Protein AF-A0AAD1NGS5-F1 (afdb_monomer)

Solvent-accessible surface area (backbone atoms only — not comparable to full-atom values): 9771 Å² total; per-residue (Å²): 116,72,72,60,65,59,61,63,24,28,59,16,57,66,46,45,77,76,40,72,65,63,35,62,56,43,4,52,76,31,64,57,78,92,42,62,61,44,70,55,51,51,50,46,38,63,63,44,33,51,50,32,24,64,30,62,33,64,73,52,44,51,52,20,16,50,47,3,26,55,55,10,52,52,52,39,52,54,52,52,52,49,34,36,76,69,70,76,41,63,75,71,56,43,68,46,76,40,57,32,38,60,18,29,50,42,3,29,47,34,39,29,40,77,73,44,57,72,69,58,25,55,50,48,52,50,52,52,46,47,68,51,44,47,49,42,73,74,66,66,37,81,77,48,51,32,52,49,40,1,28,53,42,2,39,52,43,36,53,52,50,52,71,76,40,80,71,50,85,72,80,50,75,64,56,52,50,50,53,52,51,54,55,64,74,74,109

Sequence (187 aa):
MINILTNHASTSIARVSDRPISVFFDSAFWVADNGAGLIIYVAIFWTIIAWAERKYGSPRIIV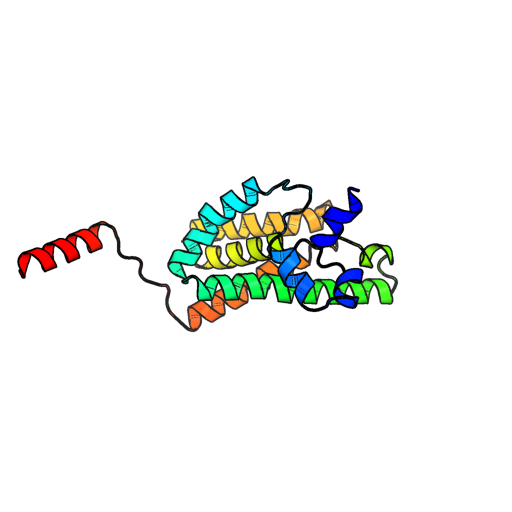ITLSGHILASIATIFIELWAINSGHAPSSLAKATDVGVSYIMVAGCAAAILLMKKWFFTISIIALGLFILLPVLFEHSIWDMGHLFATLIGFISASLLLKLSSIRRVSSPHELLENCRSELANL

Structure (mmCIF, N/CA/C/O backbone):
data_AF-A0AAD1NGS5-F1
#
_entry.id   AF-A0AAD1NGS5-F1
#
loop_
_atom_site.group_PDB
_atom_site.id
_atom_site.type_symbol
_atom_site.label_atom_id
_atom_site.label_alt_id
_atom_site.label_comp_id
_atom_site.label_asym_id
_atom_site.label_entity_id
_atom_site.label_seq_id
_atom_site.pdbx_PDB_ins_code
_atom_site.Cartn_x
_atom_site.Cartn_y
_atom_site.Cartn_z
_atom_site.occupancy
_atom_site.B_iso_or_equiv
_atom_site.auth_seq_id
_atom_site.auth_comp_id
_atom_site.auth_asym_id
_atom_site.auth_atom_id
_atom_site.pdbx_PDB_model_num
ATOM 1 N N . MET A 1 1 ? 19.639 -20.793 -15.332 1.00 35.94 1 MET A N 1
ATOM 2 C CA . MET A 1 1 ? 18.668 -21.242 -14.306 1.00 35.94 1 MET A CA 1
ATOM 3 C C . MET A 1 1 ? 18.129 -20.083 -13.462 1.00 35.94 1 MET A C 1
ATOM 5 O O . MET A 1 1 ? 16.929 -20.047 -13.248 1.00 35.94 1 MET A O 1
ATOM 9 N N . ILE A 1 2 ? 18.963 -19.096 -13.094 1.00 37.75 2 ILE A N 1
ATOM 10 C CA . ILE A 1 2 ? 18.565 -17.842 -12.408 1.00 37.75 2 ILE A CA 1
ATOM 11 C C . ILE A 1 2 ? 17.445 -17.083 -13.146 1.00 37.75 2 ILE A C 1
ATOM 13 O O . ILE A 1 2 ? 16.436 -16.756 -12.541 1.00 37.75 2 ILE A O 1
ATOM 17 N N . ASN A 1 3 ? 17.540 -16.933 -14.471 1.00 42.62 3 ASN A N 1
ATOM 18 C CA . ASN A 1 3 ? 16.505 -16.251 -15.260 1.00 42.62 3 ASN A CA 1
ATOM 19 C C . ASN A 1 3 ? 15.130 -16.937 -15.262 1.00 42.62 3 ASN A C 1
ATOM 21 O O . ASN A 1 3 ? 14.160 -16.296 -15.631 1.00 42.62 3 ASN A O 1
ATOM 25 N N . ILE A 1 4 ? 15.006 -18.219 -14.909 1.00 45.81 4 ILE A N 1
ATOM 26 C CA . ILE A 1 4 ? 13.717 -18.925 -15.028 1.00 45.81 4 ILE A CA 1
ATOM 27 C C . ILE A 1 4 ? 12.841 -18.647 -13.801 1.00 45.81 4 ILE A C 1
ATOM 29 O O . ILE A 1 4 ? 11.653 -18.394 -13.953 1.00 45.81 4 ILE A O 1
ATOM 33 N N . LEU A 1 5 ? 13.429 -18.595 -12.601 1.00 42.06 5 LEU A N 1
ATOM 34 C CA . LEU A 1 5 ? 12.686 -18.344 -11.361 1.00 42.06 5 LEU A CA 1
ATOM 35 C C . LEU A 1 5 ? 12.306 -16.865 -11.198 1.00 42.06 5 LEU A C 1
ATOM 37 O O . LEU A 1 5 ? 11.177 -16.571 -10.817 1.00 42.06 5 LEU A O 1
ATOM 41 N N . THR A 1 6 ? 13.181 -15.932 -11.587 1.00 45.41 6 THR A N 1
ATOM 42 C CA . THR A 1 6 ? 12.863 -14.491 -11.580 1.00 45.41 6 THR A CA 1
ATOM 43 C C . THR A 1 6 ? 11.776 -14.135 -12.602 1.00 45.41 6 THR A C 1
ATOM 45 O O . THR A 1 6 ? 10.979 -13.229 -12.372 1.00 45.41 6 THR A O 1
ATOM 48 N N . ASN A 1 7 ? 11.679 -14.890 -13.703 1.00 45.97 7 ASN A N 1
ATOM 49 C CA . ASN A 1 7 ? 10.649 -14.696 -14.728 1.00 45.97 7 ASN A CA 1
ATOM 50 C C . ASN A 1 7 ? 9.236 -15.096 -14.280 1.00 45.97 7 ASN A C 1
ATOM 52 O O . ASN A 1 7 ? 8.280 -14.653 -14.905 1.00 45.97 7 ASN A O 1
ATOM 56 N N . HIS A 1 8 ? 9.066 -15.901 -13.227 1.00 44.72 8 HIS A N 1
ATOM 57 C CA . HIS A 1 8 ? 7.732 -16.257 -12.722 1.00 44.72 8 HIS A CA 1
ATOM 58 C C . HIS A 1 8 ? 7.123 -15.175 -11.811 1.00 44.72 8 HIS A C 1
ATOM 60 O O . HIS A 1 8 ? 5.902 -15.105 -11.671 1.00 44.72 8 HIS A O 1
ATOM 66 N N . ALA A 1 9 ? 7.947 -14.267 -11.286 1.00 46.47 9 ALA A N 1
ATOM 67 C CA . ALA A 1 9 ? 7.587 -13.291 -10.256 1.00 46.47 9 ALA A CA 1
ATOM 68 C C . ALA A 1 9 ? 7.245 -11.882 -10.769 1.00 46.47 9 ALA A C 1
ATOM 70 O O . ALA A 1 9 ? 6.748 -11.058 -10.010 1.00 46.47 9 ALA A O 1
ATOM 71 N N . SER A 1 10 ? 7.548 -11.585 -12.034 1.00 46.53 10 SER A N 1
ATOM 72 C CA . SER A 1 10 ? 7.554 -10.219 -12.566 1.00 46.53 10 SER A CA 1
ATOM 73 C C . SER A 1 10 ? 6.290 -9.829 -13.337 1.00 46.53 10 SER A C 1
ATOM 75 O O . SER A 1 10 ? 5.819 -10.582 -14.193 1.00 46.53 10 SER A O 1
ATOM 77 N N . THR A 1 11 ? 5.790 -8.611 -13.120 1.00 45.44 11 THR A N 1
ATOM 78 C CA . THR A 1 11 ? 4.738 -7.966 -13.936 1.00 45.44 11 THR A CA 1
ATOM 79 C C . THR A 1 11 ? 5.312 -7.325 -15.213 1.00 45.44 11 THR A C 1
ATOM 81 O O . THR A 1 11 ? 4.943 -6.219 -15.586 1.00 45.44 11 THR A O 1
ATOM 84 N N . SER A 1 12 ? 6.252 -7.988 -15.898 1.00 55.72 12 SER A N 1
ATOM 85 C CA . SER A 1 12 ? 6.904 -7.406 -17.082 1.00 55.72 12 SER A CA 1
ATOM 86 C C . SER A 1 12 ? 5.963 -7.330 -18.292 1.00 55.72 12 SER A C 1
ATOM 88 O O . SER A 1 12 ? 5.110 -8.202 -18.498 1.00 55.72 12 SER A O 1
ATOM 90 N N . ILE A 1 13 ? 6.156 -6.314 -19.142 1.00 52.28 13 ILE A N 1
ATOM 91 C CA . ILE A 1 13 ? 5.384 -6.089 -20.380 1.00 52.28 13 ILE A CA 1
ATOM 92 C C . ILE A 1 13 ? 5.362 -7.348 -21.262 1.00 52.28 13 ILE A C 1
ATOM 94 O O . ILE A 1 13 ? 4.311 -7.731 -21.780 1.00 52.28 13 ILE A O 1
ATOM 98 N N . ALA A 1 14 ? 6.502 -8.037 -21.377 1.00 53.94 14 ALA A N 1
ATOM 99 C CA . ALA A 1 14 ? 6.613 -9.282 -22.135 1.00 53.94 14 ALA A CA 1
ATOM 100 C C . ALA A 1 14 ? 5.679 -10.400 -21.623 1.00 53.94 14 ALA A C 1
ATOM 102 O O . ALA A 1 14 ? 5.194 -11.196 -22.420 1.00 53.94 14 ALA A O 1
ATOM 103 N N . ARG A 1 15 ? 5.384 -10.455 -20.315 1.00 52.62 15 ARG A N 1
ATOM 104 C CA . ARG A 1 15 ? 4.469 -11.447 -19.721 1.00 52.62 15 ARG A CA 1
ATOM 105 C C . ARG A 1 15 ? 3.012 -11.015 -19.736 1.00 52.62 15 ARG A C 1
ATOM 107 O O . ARG A 1 15 ? 2.152 -11.864 -19.953 1.00 52.62 15 ARG A O 1
ATOM 114 N N . VAL A 1 16 ? 2.719 -9.734 -19.517 1.00 53.34 16 VAL A N 1
ATOM 115 C CA . VAL A 1 16 ? 1.340 -9.213 -19.591 1.00 53.34 16 VAL A CA 1
ATOM 116 C C . VAL A 1 16 ? 0.759 -9.419 -20.992 1.00 53.34 16 VAL A C 1
ATOM 118 O O . VAL A 1 16 ? -0.420 -9.742 -21.118 1.00 53.34 16 VAL A O 1
ATOM 121 N N . SER A 1 17 ? 1.600 -9.338 -22.028 1.00 57.69 17 SER A N 1
ATOM 122 C CA . SER A 1 17 ? 1.214 -9.652 -23.408 1.00 57.69 17 SER A CA 1
ATOM 123 C C . SER A 1 17 ? 0.830 -11.124 -23.631 1.00 57.69 17 SER A C 1
ATOM 125 O O . SER A 1 17 ? 0.019 -11.396 -24.511 1.00 57.69 17 SER A O 1
ATOM 127 N N . ASP A 1 18 ? 1.383 -12.061 -22.853 1.00 53.81 18 ASP A N 1
ATOM 128 C CA . ASP A 1 18 ? 1.129 -13.506 -22.984 1.00 53.81 18 ASP A CA 1
ATOM 129 C C . ASP A 1 18 ? 0.036 -14.012 -22.023 1.00 53.81 18 ASP A C 1
ATOM 131 O O . ASP A 1 18 ? -0.728 -14.920 -22.354 1.00 53.81 18 ASP A O 1
ATOM 135 N N . ARG A 1 19 ? -0.040 -13.462 -20.801 1.00 51.75 19 ARG A N 1
ATOM 136 C CA . ARG A 1 19 ? -0.966 -13.889 -19.734 1.00 51.75 19 ARG A CA 1
ATOM 137 C C . ARG A 1 19 ? -1.486 -12.688 -18.930 1.00 51.75 19 ARG A C 1
ATOM 139 O O . ARG A 1 19 ? -1.030 -12.442 -17.814 1.00 51.75 19 ARG A O 1
ATOM 146 N N . PRO A 1 20 ? -2.485 -11.955 -19.440 1.00 55.78 20 PRO A N 1
ATOM 147 C CA . PRO A 1 20 ? -2.812 -10.616 -18.950 1.00 55.78 20 PRO A CA 1
ATOM 148 C C . PRO A 1 20 ? -3.376 -10.564 -17.526 1.00 55.78 20 PRO A C 1
ATOM 150 O O . PRO A 1 20 ? -3.269 -9.529 -16.887 1.00 55.78 20 PRO A O 1
ATOM 153 N N . ILE A 1 21 ? -3.972 -11.643 -17.003 1.00 56.78 21 ILE A N 1
ATOM 154 C CA . ILE A 1 21 ? -4.632 -11.620 -15.682 1.00 56.78 21 ILE A CA 1
ATOM 155 C C . ILE A 1 21 ? -3.821 -12.369 -14.617 1.00 56.78 21 ILE A C 1
ATOM 157 O O . ILE A 1 21 ? -3.659 -11.869 -13.508 1.00 56.78 21 ILE A O 1
ATOM 161 N N . SER A 1 22 ? -3.280 -13.552 -14.930 1.00 56.28 22 SER A N 1
ATOM 162 C CA . SER A 1 22 ? -2.605 -14.395 -13.928 1.00 56.28 22 SER A CA 1
ATOM 163 C C . SER A 1 22 ? -1.295 -13.790 -13.418 1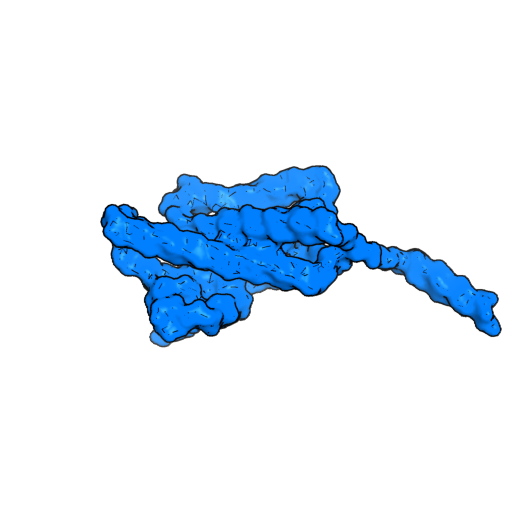.00 56.28 22 SER A C 1
ATOM 165 O O . SER A 1 22 ? -0.914 -14.026 -12.279 1.00 56.28 22 SER A O 1
ATOM 167 N N . VAL A 1 23 ? -0.631 -12.963 -14.229 1.00 56.06 23 VAL A N 1
ATOM 168 C CA . VAL A 1 23 ? 0.662 -12.346 -13.898 1.00 56.06 23 VAL A CA 1
ATOM 169 C C . VAL A 1 23 ? 0.557 -11.384 -12.713 1.00 56.06 23 VAL A C 1
ATOM 171 O O . VAL A 1 23 ? 1.477 -11.332 -11.903 1.00 56.06 23 VAL A O 1
ATOM 174 N N . PHE A 1 24 ? -0.574 -10.688 -12.560 1.00 56.22 24 PHE A N 1
ATOM 175 C CA . PHE A 1 24 ? -0.811 -9.811 -11.410 1.00 56.22 24 PHE A CA 1
ATOM 176 C C . PHE A 1 24 ? -0.993 -10.590 -10.105 1.00 56.22 24 PHE A C 1
ATOM 178 O O . PHE A 1 24 ? -0.588 -10.110 -9.049 1.00 56.22 24 PHE A O 1
ATOM 185 N N . PHE A 1 25 ? -1.586 -11.786 -10.171 1.00 58.41 25 PHE A N 1
ATOM 186 C CA . PHE A 1 25 ? -1.718 -12.662 -9.009 1.00 58.41 25 PHE A CA 1
ATOM 187 C C . PHE A 1 25 ? -0.380 -13.313 -8.669 1.00 58.41 25 PHE A C 1
ATOM 189 O O . PHE A 1 25 ? 0.029 -13.276 -7.516 1.00 58.41 25 PHE A O 1
ATOM 196 N N . ASP A 1 26 ? 0.343 -13.831 -9.663 1.00 56.66 26 ASP A N 1
ATOM 197 C CA . ASP A 1 26 ? 1.653 -14.452 -9.449 1.00 56.66 26 ASP A CA 1
ATOM 198 C C . ASP A 1 26 ? 2.663 -13.456 -8.841 1.00 56.66 26 ASP A C 1
ATOM 200 O O . ASP A 1 26 ? 3.401 -13.809 -7.921 1.00 56.66 26 ASP A O 1
ATOM 204 N N . SER A 1 27 ? 2.665 -12.193 -9.291 1.00 57.84 27 SER A N 1
ATOM 205 C CA . SER A 1 27 ? 3.574 -11.161 -8.766 1.00 57.84 27 SER A CA 1
ATOM 206 C C . SER A 1 27 ? 3.185 -10.643 -7.375 1.00 57.84 27 SER A C 1
ATOM 208 O O . SER A 1 27 ? 4.044 -10.157 -6.641 1.00 57.84 27 SER A O 1
ATOM 210 N N . ALA A 1 28 ? 1.919 -10.799 -6.970 1.00 56.66 28 ALA A N 1
ATOM 211 C CA . ALA A 1 28 ? 1.434 -10.433 -5.638 1.00 56.66 28 ALA A CA 1
ATOM 212 C C . ALA A 1 28 ? 1.924 -11.377 -4.526 1.00 56.66 28 ALA A C 1
ATOM 214 O O . ALA A 1 28 ? 1.924 -10.991 -3.357 1.00 56.66 28 ALA A O 1
ATOM 215 N N . PHE A 1 29 ? 2.331 -12.604 -4.868 1.00 56.12 29 PHE A N 1
ATOM 216 C CA . PHE A 1 29 ? 2.776 -13.613 -3.899 1.00 56.12 29 PHE A CA 1
ATOM 217 C C . PHE A 1 29 ? 4.290 -13.849 -3.897 1.00 56.12 29 PHE A C 1
ATOM 219 O O . PHE A 1 29 ? 4.786 -14.538 -3.004 1.00 56.12 29 PHE A O 1
ATOM 226 N N . TRP A 1 30 ? 5.037 -13.298 -4.858 1.00 55.78 30 TRP A N 1
ATOM 227 C CA . TRP A 1 30 ? 6.458 -13.603 -5.012 1.00 55.78 30 TRP A CA 1
ATOM 228 C C . TRP A 1 30 ? 7.367 -12.448 -4.586 1.00 55.78 30 TRP A C 1
ATOM 230 O O . TRP A 1 30 ? 7.300 -11.345 -5.122 1.00 55.78 30 TRP A O 1
ATOM 240 N N . VAL A 1 31 ? 8.267 -12.719 -3.637 1.00 56.53 31 VAL A N 1
ATOM 241 C CA . VAL A 1 31 ? 9.341 -11.791 -3.260 1.00 56.53 31 VAL A CA 1
ATOM 242 C C . VAL A 1 31 ? 10.496 -11.948 -4.246 1.00 56.53 31 VAL A C 1
ATOM 244 O O . VAL A 1 31 ? 10.979 -13.061 -4.465 1.00 56.53 31 VAL A O 1
ATOM 247 N N . ALA A 1 32 ? 10.923 -10.844 -4.858 1.00 56.47 32 ALA A N 1
ATOM 248 C CA . ALA A 1 32 ? 12.056 -10.830 -5.779 1.00 56.47 32 ALA A CA 1
ATOM 249 C C . ALA A 1 32 ? 13.377 -11.247 -5.096 1.00 56.47 32 ALA A C 1
ATOM 251 O O . ALA A 1 32 ? 13.452 -11.421 -3.879 1.00 56.47 32 ALA A O 1
ATOM 252 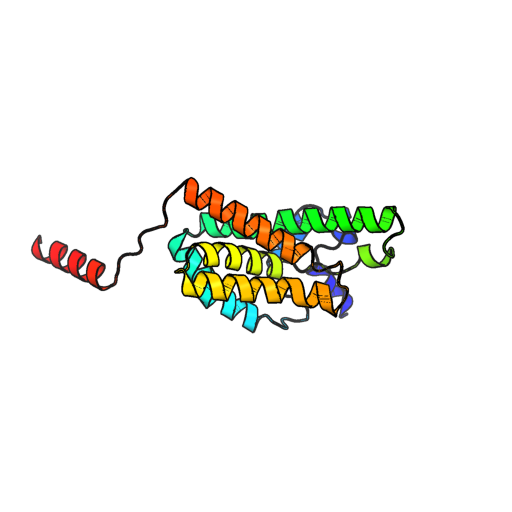N N . ASP A 1 33 ? 14.422 -11.460 -5.898 1.00 55.66 33 ASP A N 1
ATOM 253 C CA . ASP A 1 33 ? 15.802 -11.645 -5.425 1.00 55.66 33 ASP A CA 1
ATOM 254 C C . ASP A 1 33 ? 16.001 -12.763 -4.379 1.00 55.66 33 ASP A C 1
ATOM 256 O O . ASP A 1 33 ? 16.676 -12.588 -3.366 1.00 55.66 33 ASP A O 1
ATOM 260 N N . ASN A 1 34 ? 15.420 -13.948 -4.617 1.00 55.81 34 ASN A N 1
ATOM 261 C CA . ASN A 1 34 ? 15.524 -15.127 -3.736 1.00 55.81 34 ASN A CA 1
ATOM 262 C C . ASN A 1 34 ? 15.056 -14.883 -2.285 1.00 55.81 34 ASN A C 1
ATOM 264 O O . ASN A 1 34 ? 15.548 -15.525 -1.356 1.00 55.81 34 ASN A O 1
ATOM 268 N N . GLY A 1 35 ? 14.109 -13.965 -2.069 1.00 57.25 35 GLY A N 1
ATOM 269 C CA . GLY A 1 35 ? 13.626 -13.633 -0.728 1.00 57.25 35 GLY A CA 1
ATOM 270 C C . GLY A 1 35 ? 14.478 -12.588 -0.005 1.00 57.25 35 GLY A C 1
ATOM 271 O O . GLY A 1 35 ? 14.260 -12.354 1.188 1.00 57.25 35 GLY A O 1
ATOM 272 N N . ALA A 1 36 ? 15.423 -11.934 -0.691 1.00 57.44 36 ALA A N 1
ATOM 273 C CA . ALA A 1 36 ? 16.056 -10.733 -0.163 1.00 57.44 36 ALA A CA 1
ATOM 274 C C . ALA A 1 36 ? 14.964 -9.701 0.173 1.00 57.44 36 ALA A C 1
ATOM 276 O O . ALA A 1 36 ? 14.077 -9.418 -0.625 1.00 57.44 36 ALA A O 1
ATOM 277 N N . GLY A 1 37 ? 14.964 -9.205 1.411 1.00 67.50 37 GLY A N 1
ATOM 278 C CA . GLY A 1 37 ? 13.919 -8.301 1.898 1.00 67.50 37 GLY A CA 1
ATOM 279 C C . GLY A 1 37 ? 12.636 -8.975 2.406 1.00 67.50 37 GLY A C 1
ATOM 280 O O . GLY A 1 37 ? 11.812 -8.285 3.002 1.00 67.50 37 GLY A O 1
ATOM 281 N N . LEU A 1 38 ? 12.479 -10.304 2.310 1.00 75.81 38 LEU A N 1
ATOM 282 C CA . LEU A 1 38 ? 11.309 -11.016 2.855 1.00 75.81 38 LEU A CA 1
ATOM 283 C C . LEU A 1 38 ? 11.118 -10.741 4.352 1.00 75.81 38 LEU A C 1
ATOM 285 O O . LEU A 1 38 ? 10.004 -10.473 4.788 1.00 75.81 38 LEU A O 1
ATOM 289 N N . ILE A 1 39 ? 12.202 -10.754 5.135 1.00 81.38 39 ILE A N 1
ATOM 290 C CA . ILE A 1 39 ? 12.155 -10.439 6.573 1.00 81.38 39 ILE A CA 1
ATOM 291 C C . ILE A 1 39 ? 11.614 -9.023 6.804 1.00 81.38 39 ILE A C 1
ATOM 293 O O . ILE A 1 39 ? 10.815 -8.812 7.714 1.00 81.38 39 ILE A O 1
ATOM 297 N N . ILE A 1 40 ? 12.007 -8.062 5.963 1.00 83.06 40 ILE A N 1
ATOM 298 C CA . ILE A 1 40 ? 11.536 -6.676 6.046 1.00 83.06 40 ILE A CA 1
ATOM 299 C C . ILE A 1 40 ? 10.047 -6.614 5.701 1.00 83.06 40 ILE A C 1
ATOM 301 O O . ILE A 1 40 ? 9.278 -6.008 6.444 1.00 83.06 40 ILE A O 1
ATOM 305 N N . TYR A 1 41 ? 9.613 -7.286 4.632 1.00 83.94 41 TYR A N 1
ATOM 306 C CA . TYR A 1 41 ? 8.199 -7.340 4.268 1.00 83.94 41 TYR A CA 1
ATOM 307 C C . TYR A 1 41 ? 7.347 -7.994 5.350 1.00 83.94 41 TYR A C 1
ATOM 309 O O . TYR A 1 41 ? 6.323 -7.433 5.731 1.00 83.94 41 TYR A O 1
ATOM 317 N N . VAL A 1 42 ? 7.789 -9.117 5.916 1.00 87.69 42 VAL A N 1
ATOM 318 C CA . VAL A 1 42 ? 7.103 -9.779 7.032 1.00 87.69 42 VAL A CA 1
ATOM 319 C C . VAL A 1 42 ? 7.035 -8.855 8.246 1.00 87.69 42 VAL A C 1
ATOM 321 O O . VAL A 1 42 ? 5.970 -8.725 8.847 1.00 87.69 42 VAL A O 1
ATOM 324 N N . ALA A 1 43 ? 8.126 -8.164 8.585 1.00 90.81 43 ALA A N 1
ATOM 325 C CA . ALA A 1 43 ? 8.151 -7.231 9.706 1.00 90.81 43 ALA A CA 1
ATOM 326 C C . ALA A 1 43 ? 7.174 -6.064 9.501 1.00 90.81 43 ALA A C 1
ATOM 328 O O . ALA A 1 43 ? 6.366 -5.783 10.388 1.00 90.81 43 ALA A O 1
ATOM 329 N N . ILE A 1 44 ? 7.189 -5.415 8.333 1.00 92.00 44 ILE A N 1
ATOM 330 C CA . ILE A 1 44 ? 6.262 -4.321 8.000 1.00 92.00 44 ILE A CA 1
ATOM 331 C C . ILE A 1 44 ? 4.820 -4.832 7.997 1.00 92.00 44 ILE A C 1
ATOM 333 O O . ILE A 1 44 ? 3.937 -4.194 8.572 1.00 92.00 44 ILE A O 1
ATOM 337 N N . PHE A 1 45 ? 4.572 -5.995 7.393 1.00 91.31 45 PHE A N 1
ATOM 338 C CA . PHE A 1 45 ? 3.235 -6.565 7.316 1.00 91.31 45 PHE A CA 1
ATOM 339 C C . PHE A 1 45 ? 2.697 -6.830 8.720 1.00 91.31 45 PHE A C 1
ATOM 341 O O . PHE A 1 45 ? 1.625 -6.351 9.077 1.00 91.31 45 PHE A O 1
ATOM 348 N N . TRP A 1 46 ? 3.475 -7.519 9.552 1.00 93.12 46 TRP A N 1
ATOM 349 C CA . TRP A 1 46 ? 3.078 -7.894 10.904 1.00 93.12 46 TRP A CA 1
ATOM 350 C C . TRP A 1 46 ? 2.864 -6.689 11.827 1.00 93.12 46 TRP A C 1
ATOM 352 O O . TRP A 1 46 ? 1.949 -6.681 12.654 1.00 93.12 46 TRP A O 1
ATOM 362 N N . THR A 1 47 ? 3.707 -5.663 11.711 1.00 93.75 47 THR A N 1
ATOM 363 C CA . THR A 1 47 ? 3.696 -4.523 12.641 1.00 93.75 47 THR A CA 1
ATOM 364 C C . THR A 1 47 ? 2.751 -3.406 12.212 1.00 93.75 47 THR A C 1
ATOM 366 O O . THR A 1 47 ? 2.034 -2.861 13.051 1.00 93.75 47 THR A O 1
ATOM 369 N N . ILE A 1 48 ? 2.714 -3.077 10.921 1.00 95.62 48 ILE A N 1
ATOM 370 C CA . ILE A 1 48 ? 2.001 -1.910 10.391 1.00 95.62 48 ILE A CA 1
ATOM 371 C C . ILE A 1 48 ? 0.703 -2.346 9.712 1.00 95.62 48 ILE A C 1
ATOM 373 O O . ILE A 1 48 ? -0.379 -1.890 10.092 1.00 95.62 48 ILE A O 1
ATOM 377 N N . ILE A 1 49 ? 0.786 -3.255 8.738 1.00 95.75 49 ILE A N 1
ATOM 378 C CA . ILE A 1 49 ? -0.370 -3.616 7.904 1.00 95.75 49 ILE A CA 1
ATOM 379 C C . ILE A 1 49 ? -1.384 -4.429 8.708 1.00 95.75 49 ILE A C 1
ATOM 381 O O . ILE A 1 49 ? -2.561 -4.091 8.698 1.00 95.75 49 ILE A O 1
ATOM 385 N N . ALA A 1 50 ? -0.956 -5.416 9.494 1.00 94.19 50 ALA A N 1
ATOM 386 C CA . ALA A 1 50 ? -1.841 -6.217 10.340 1.00 94.19 50 ALA A CA 1
ATOM 387 C C . ALA A 1 50 ? -2.460 -5.398 11.489 1.00 94.19 50 ALA A C 1
ATOM 389 O O . ALA A 1 50 ? -3.537 -5.714 12.003 1.00 94.19 50 ALA A O 1
ATOM 390 N N . TRP A 1 51 ? -1.802 -4.321 11.931 1.00 95.38 51 TRP A N 1
ATOM 391 C CA . TRP A 1 51 ? -2.426 -3.355 12.837 1.00 95.38 51 TRP A CA 1
ATOM 392 C C . TRP A 1 51 ? -3.534 -2.567 12.127 1.00 95.38 51 TRP A C 1
ATOM 394 O O . TRP A 1 51 ? -4.644 -2.467 12.656 1.00 95.38 51 TRP A O 1
ATOM 404 N N . ALA A 1 52 ? -3.266 -2.065 10.919 1.00 95.62 52 ALA A N 1
ATOM 405 C CA . ALA A 1 52 ? -4.263 -1.373 10.111 1.00 95.62 52 ALA A CA 1
ATOM 406 C C . ALA A 1 52 ? -5.433 -2.299 9.741 1.00 95.62 52 ALA A C 1
ATOM 408 O O . ALA A 1 52 ? -6.590 -1.906 9.857 1.00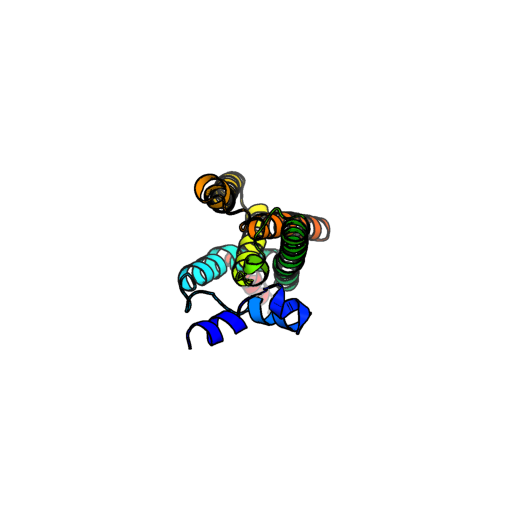 95.62 52 ALA A O 1
ATOM 409 N N . GLU A 1 53 ? -5.165 -3.557 9.399 1.00 95.62 53 GLU A N 1
ATOM 410 C CA . GLU A 1 53 ? -6.166 -4.577 9.087 1.00 95.62 53 GLU A CA 1
ATOM 411 C C . GLU A 1 53 ? -7.149 -4.786 10.235 1.00 95.62 53 GLU A C 1
ATOM 413 O O . GLU A 1 53 ? -8.357 -4.824 10.016 1.00 95.62 53 GLU A O 1
ATOM 418 N N . ARG A 1 54 ? -6.674 -4.811 11.483 1.00 93.75 54 ARG A N 1
ATOM 419 C CA . ARG A 1 54 ? -7.555 -4.913 12.656 1.00 93.75 54 ARG A CA 1
ATOM 420 C C . ARG A 1 54 ? -8.510 -3.723 12.798 1.00 93.75 54 ARG A C 1
ATOM 422 O O . ARG A 1 54 ? -9.578 -3.868 13.390 1.00 93.75 54 ARG A O 1
ATOM 429 N N . LYS A 1 55 ? -8.143 -2.558 12.261 1.00 93.62 55 LYS A N 1
ATOM 430 C CA . LYS A 1 55 ? -8.928 -1.315 12.302 1.00 93.62 55 LYS A CA 1
ATOM 431 C C . LYS A 1 55 ? -9.862 -1.181 11.097 1.00 93.62 55 LYS A C 1
ATOM 433 O O . LYS A 1 55 ? -11.033 -0.861 11.268 1.00 93.62 55 LYS A O 1
ATOM 438 N N . TYR A 1 56 ? -9.383 -1.455 9.891 1.00 93.75 56 TYR A N 1
ATOM 439 C CA . TYR A 1 56 ? -10.188 -1.407 8.667 1.00 93.75 56 TYR A CA 1
ATOM 440 C C . TYR A 1 56 ? -11.102 -2.633 8.499 1.00 93.75 56 TYR A C 1
ATOM 442 O O . TYR A 1 56 ? -12.178 -2.526 7.917 1.00 93.75 56 TYR A O 1
ATOM 450 N N . GLY A 1 57 ? -10.686 -3.790 9.013 1.00 93.62 57 GLY A N 1
ATOM 451 C CA . GLY A 1 57 ? -11.197 -5.106 8.636 1.00 93.62 57 GLY A CA 1
ATOM 452 C C . GLY A 1 57 ? -10.488 -5.658 7.392 1.00 93.62 57 GLY A C 1
ATOM 453 O O . GLY A 1 57 ? -10.146 -4.904 6.476 1.00 93.62 57 GLY A O 1
ATOM 454 N N . SER A 1 58 ? -10.317 -6.982 7.340 1.00 93.19 58 SER A N 1
ATOM 455 C CA . SER A 1 58 ? -9.612 -7.683 6.256 1.00 93.19 58 SER A CA 1
ATOM 456 C C . SER A 1 58 ? -10.120 -7.340 4.851 1.00 93.19 58 SER A C 1
ATOM 458 O O . SER A 1 58 ? -9.287 -7.017 4.006 1.00 93.19 58 SER A O 1
ATOM 460 N N . PRO A 1 59 ? -11.443 -7.282 4.571 1.00 95.00 59 PRO A N 1
ATOM 461 C CA . PRO A 1 59 ? -11.919 -6.981 3.219 1.00 95.00 59 PRO A CA 1
ATOM 462 C C . PRO A 1 59 ? -11.452 -5.616 2.709 1.00 95.00 59 PRO A C 1
ATOM 464 O O . PRO A 1 59 ? -11.085 -5.474 1.549 1.00 95.00 59 PRO A O 1
ATOM 467 N N . ARG A 1 60 ? -11.427 -4.606 3.585 1.00 94.81 60 ARG A N 1
ATOM 468 C CA . ARG A 1 60 ? -11.030 -3.247 3.207 1.00 94.81 60 ARG A CA 1
ATOM 469 C C . ARG A 1 60 ? -9.535 -3.162 2.943 1.00 94.81 60 ARG A C 1
ATOM 471 O O . ARG A 1 60 ? -9.152 -2.567 1.945 1.00 94.81 60 ARG A O 1
ATOM 478 N N . ILE A 1 61 ? -8.703 -3.773 3.793 1.00 96.06 61 ILE A N 1
ATOM 479 C CA . ILE A 1 61 ? -7.256 -3.813 3.540 1.00 96.06 61 ILE A CA 1
ATOM 480 C C . ILE A 1 61 ? -6.944 -4.551 2.245 1.00 96.06 61 ILE A C 1
ATOM 482 O O . ILE A 1 61 ? -6.168 -4.024 1.458 1.00 96.06 61 ILE A O 1
ATOM 486 N N . ILE A 1 62 ? -7.596 -5.686 1.981 1.00 94.88 62 ILE A N 1
ATOM 487 C CA . ILE A 1 62 ? -7.432 -6.425 0.723 1.00 94.88 62 ILE A CA 1
ATOM 488 C C . ILE A 1 62 ? -7.778 -5.535 -0.474 1.00 94.88 62 ILE A C 1
ATOM 490 O O . ILE A 1 62 ? -6.999 -5.448 -1.415 1.00 94.88 62 ILE A O 1
ATOM 494 N N . VAL A 1 63 ? -8.910 -4.824 -0.435 1.00 96.06 63 VAL A N 1
ATOM 495 C CA . VAL A 1 63 ? -9.289 -3.902 -1.518 1.00 96.06 63 VAL A CA 1
ATOM 496 C C . VAL A 1 63 ? -8.246 -2.801 -1.701 1.00 96.06 63 VAL A C 1
ATOM 498 O O . VAL A 1 63 ? -7.874 -2.512 -2.835 1.00 96.06 63 VAL A O 1
ATOM 501 N N . ILE A 1 64 ? -7.748 -2.198 -0.618 1.00 97.12 64 ILE A N 1
ATOM 502 C CA . ILE A 1 64 ? -6.764 -1.110 -0.697 1.00 97.12 64 ILE A CA 1
ATOM 503 C C . ILE A 1 64 ? -5.448 -1.601 -1.301 1.00 97.12 64 ILE A C 1
ATOM 505 O O . ILE A 1 64 ? -4.931 -0.973 -2.225 1.00 97.12 64 ILE A O 1
ATOM 509 N N . THR A 1 65 ? -4.912 -2.714 -0.802 1.00 95.00 65 THR A N 1
ATOM 510 C CA . THR A 1 65 ? -3.611 -3.221 -1.243 1.00 95.00 65 THR A CA 1
ATOM 511 C C . THR A 1 65 ? -3.668 -3.796 -2.654 1.00 95.00 65 THR A C 1
ATOM 513 O O . THR A 1 65 ? -2.764 -3.528 -3.441 1.00 95.00 65 THR A O 1
ATOM 516 N N . LEU A 1 66 ? -4.747 -4.501 -3.019 1.00 92.75 66 LEU A N 1
ATOM 517 C CA . LEU A 1 66 ? -4.941 -4.990 -4.387 1.00 92.75 66 LEU A CA 1
ATOM 518 C C . LEU A 1 66 ? -5.174 -3.850 -5.377 1.00 92.75 66 LEU A C 1
ATOM 520 O O . LEU A 1 66 ? -4.639 -3.900 -6.480 1.00 92.75 66 LEU A O 1
ATOM 524 N N . SER A 1 67 ? -5.923 -2.811 -4.997 1.00 93.94 67 SER A N 1
ATOM 525 C CA . SER A 1 67 ? -6.095 -1.633 -5.859 1.00 93.94 67 SER A CA 1
ATOM 526 C C . SER A 1 67 ? -4.761 -0.929 -6.078 1.00 93.94 67 SER A C 1
ATOM 528 O O . SER A 1 67 ? -4.429 -0.605 -7.214 1.00 93.94 67 SER A O 1
ATOM 530 N N . GLY A 1 68 ? -3.982 -0.740 -5.006 1.00 93.62 68 GLY A N 1
ATOM 531 C CA . GLY A 1 68 ? -2.636 -0.174 -5.072 1.00 93.62 68 GLY A CA 1
ATOM 532 C C . GLY A 1 68 ? -1.725 -0.962 -6.004 1.00 93.62 68 GLY A C 1
ATOM 533 O O . GLY A 1 68 ? -1.117 -0.367 -6.880 1.00 93.62 68 GLY A O 1
ATOM 534 N N . HIS A 1 69 ? -1.699 -2.289 -5.873 1.00 90.19 69 HIS A N 1
ATOM 535 C CA . HIS A 1 69 ? -0.924 -3.183 -6.737 1.00 90.19 69 HIS A CA 1
ATOM 536 C C . HIS A 1 69 ? -1.351 -3.110 -8.206 1.00 90.19 69 HIS A C 1
ATOM 538 O O . HIS A 1 69 ? -0.568 -2.729 -9.071 1.00 90.19 69 HIS A O 1
ATOM 544 N N . ILE A 1 70 ? -2.618 -3.421 -8.489 1.00 88.69 70 ILE A N 1
ATOM 545 C CA . ILE A 1 70 ? -3.111 -3.583 -9.861 1.00 88.69 70 ILE A CA 1
ATOM 546 C C . ILE A 1 70 ? -3.054 -2.256 -10.618 1.00 88.69 70 ILE A C 1
ATOM 548 O O . ILE A 1 70 ? -2.547 -2.203 -11.737 1.00 88.69 70 ILE A O 1
ATOM 552 N N . LEU A 1 71 ? -3.567 -1.174 -10.025 1.00 91.12 71 LEU A N 1
ATOM 553 C CA . LEU A 1 71 ? -3.635 0.114 -10.712 1.00 91.12 71 LEU A CA 1
ATOM 554 C C . LEU A 1 71 ? -2.248 0.748 -10.868 1.00 91.12 71 LEU A C 1
ATOM 556 O O . LEU A 1 71 ? -2.009 1.392 -11.888 1.00 91.12 71 LEU A O 1
ATOM 560 N N . ALA A 1 72 ? -1.331 0.540 -9.915 1.00 89.25 72 ALA A N 1
ATOM 561 C CA . ALA A 1 72 ? 0.047 0.999 -10.064 1.00 89.25 72 ALA A CA 1
ATOM 562 C C . ALA A 1 72 ? 0.772 0.243 -11.172 1.00 89.25 72 ALA A C 1
ATOM 564 O O . ALA A 1 72 ? 1.325 0.888 -12.055 1.00 89.25 72 ALA A O 1
ATOM 565 N N . SER A 1 73 ? 0.707 -1.091 -11.191 1.00 84.81 73 SER A N 1
ATOM 566 C CA . SER A 1 73 ? 1.341 -1.871 -12.257 1.00 84.81 73 SER A CA 1
ATOM 567 C C . SER A 1 73 ? 0.771 -1.515 -13.633 1.00 84.81 73 SER A C 1
ATOM 569 O O . SER A 1 73 ? 1.538 -1.337 -14.574 1.00 84.81 73 SER A O 1
ATOM 571 N N . ILE A 1 74 ? -0.549 -1.321 -13.765 1.00 85.25 74 ILE A N 1
ATOM 572 C CA . ILE A 1 74 ? -1.152 -0.856 -15.027 1.00 85.25 74 ILE A CA 1
ATOM 573 C C . ILE A 1 74 ? -0.602 0.521 -15.426 1.00 85.25 74 ILE A C 1
ATOM 575 O O . ILE A 1 74 ? -0.191 0.703 -16.572 1.00 85.25 74 ILE A O 1
ATOM 579 N N . ALA A 1 75 ? -0.582 1.488 -14.504 1.00 86.81 75 ALA A N 1
ATOM 580 C CA . ALA A 1 75 ? -0.081 2.834 -14.779 1.00 86.81 75 ALA A CA 1
ATOM 581 C C . ALA A 1 75 ? 1.397 2.819 -15.200 1.00 86.81 75 ALA A C 1
ATOM 583 O O . ALA A 1 75 ? 1.755 3.453 -16.194 1.00 86.81 75 ALA A O 1
ATOM 584 N N . THR A 1 76 ? 2.227 2.048 -14.495 1.00 82.38 76 THR A N 1
ATOM 585 C CA . THR A 1 76 ? 3.644 1.854 -14.816 1.00 82.38 76 THR A CA 1
ATOM 586 C C . THR A 1 76 ? 3.806 1.259 -16.210 1.00 82.38 76 THR A C 1
ATOM 588 O O . THR A 1 76 ? 4.476 1.866 -17.038 1.00 82.38 76 THR A O 1
ATOM 591 N N . ILE A 1 77 ? 3.109 0.162 -16.530 1.00 81.75 77 ILE A N 1
ATOM 592 C CA . ILE A 1 77 ? 3.155 -0.476 -17.857 1.00 81.75 77 ILE A CA 1
ATOM 593 C C . ILE A 1 77 ? 2.806 0.515 -18.973 1.00 81.75 77 ILE A C 1
ATOM 595 O O . ILE A 1 77 ? 3.486 0.561 -19.998 1.00 81.75 77 ILE A O 1
ATOM 599 N N . PHE A 1 78 ? 1.758 1.326 -18.800 1.00 83.44 78 PHE A N 1
ATOM 600 C CA . PHE A 1 78 ? 1.376 2.318 -19.808 1.00 83.44 78 PHE A CA 1
ATOM 601 C C . PHE A 1 78 ? 2.455 3.383 -20.023 1.00 83.44 78 PHE A C 1
ATOM 603 O O . PHE A 1 78 ? 2.743 3.736 -21.169 1.00 83.44 78 PHE A O 1
ATOM 610 N N . ILE A 1 79 ? 3.059 3.884 -18.945 1.00 82.19 79 ILE A N 1
ATOM 611 C CA . ILE A 1 79 ? 4.131 4.886 -19.015 1.00 82.19 79 ILE A CA 1
ATOM 612 C C . ILE A 1 79 ? 5.386 4.294 -19.656 1.00 82.19 79 ILE A C 1
ATOM 614 O O . ILE A 1 79 ? 5.982 4.930 -20.525 1.00 82.19 79 ILE A O 1
ATOM 618 N N . GLU A 1 80 ? 5.752 3.066 -19.292 1.00 79.62 80 GLU A N 1
ATOM 619 C CA . GLU A 1 80 ? 6.873 2.334 -19.880 1.00 79.62 80 GLU A CA 1
ATOM 620 C C . GLU A 1 80 ? 6.682 2.127 -21.384 1.00 79.62 80 GLU A C 1
ATOM 622 O O . GLU A 1 80 ? 7.562 2.464 -22.178 1.00 79.62 80 GLU A O 1
ATOM 627 N N . LEU A 1 81 ? 5.507 1.643 -21.797 1.00 80.56 81 LEU A N 1
ATOM 628 C CA . LEU A 1 81 ? 5.162 1.462 -23.207 1.00 80.56 81 LEU A CA 1
ATOM 629 C C . LEU A 1 81 ? 5.223 2.780 -23.979 1.00 80.56 81 LEU A C 1
ATOM 631 O O . LEU A 1 81 ? 5.765 2.825 -25.085 1.00 80.56 81 LEU A O 1
ATOM 635 N N . TRP A 1 82 ? 4.688 3.860 -23.410 1.00 84.25 82 TRP A N 1
ATOM 636 C CA . TRP A 1 82 ? 4.738 5.179 -24.032 1.00 84.25 82 TRP A CA 1
ATOM 637 C C . TRP A 1 82 ? 6.178 5.686 -24.181 1.00 84.25 82 TRP A C 1
ATOM 639 O O . TRP A 1 82 ? 6.537 6.178 -25.253 1.00 84.25 82 TRP A O 1
ATOM 649 N N . ALA A 1 83 ? 7.013 5.525 -23.152 1.00 81.88 83 ALA A N 1
ATOM 650 C CA . ALA A 1 83 ? 8.409 5.950 -23.169 1.00 81.88 83 ALA A CA 1
ATOM 651 C C . ALA A 1 83 ? 9.227 5.179 -24.218 1.00 81.88 83 ALA A C 1
ATOM 653 O O . ALA A 1 83 ? 9.996 5.792 -24.961 1.00 81.88 83 ALA A O 1
ATOM 654 N N . ILE A 1 84 ? 9.014 3.862 -24.332 1.00 81.25 84 ILE A N 1
ATOM 655 C CA . ILE A 1 84 ? 9.642 3.019 -25.362 1.00 81.25 84 ILE A CA 1
ATOM 656 C C . ILE A 1 84 ? 9.199 3.467 -26.758 1.00 81.25 84 ILE A C 1
ATOM 658 O O . ILE A 1 84 ? 10.036 3.751 -27.613 1.00 81.25 84 ILE A O 1
ATOM 662 N N . ASN A 1 85 ? 7.887 3.573 -26.990 1.00 84.56 85 ASN A N 1
ATOM 663 C CA . ASN A 1 85 ? 7.339 3.915 -28.307 1.00 84.56 85 ASN A CA 1
ATOM 664 C C . ASN A 1 85 ? 7.709 5.334 -28.755 1.00 84.56 85 ASN A C 1
ATOM 666 O O . ASN A 1 85 ? 7.822 5.595 -29.949 1.00 84.56 85 ASN A O 1
ATOM 670 N N . SER A 1 86 ? 7.925 6.239 -27.803 1.00 86.31 86 SER A N 1
ATOM 671 C CA . SER A 1 86 ? 8.335 7.619 -28.066 1.00 86.31 86 SER A CA 1
ATOM 672 C C . SER A 1 86 ? 9.858 7.779 -28.176 1.00 86.31 86 SER A C 1
ATOM 674 O O . SER A 1 86 ? 10.333 8.906 -28.267 1.00 86.31 86 SER A O 1
ATOM 676 N N . GLY A 1 87 ? 10.636 6.689 -28.119 1.00 82.25 87 GLY A N 1
ATOM 677 C CA . GLY A 1 87 ? 12.101 6.711 -28.219 1.00 82.25 87 GLY A CA 1
ATOM 678 C C . GLY A 1 87 ? 12.829 7.270 -26.990 1.00 82.25 87 GLY A C 1
ATOM 679 O O . GLY A 1 87 ? 14.033 7.502 -27.053 1.00 82.25 87 GLY A O 1
ATOM 680 N N . HIS A 1 88 ? 12.124 7.479 -25.875 1.00 81.38 88 HIS A N 1
ATOM 681 C CA . HIS A 1 88 ? 12.679 8.017 -24.627 1.00 81.38 88 HIS A CA 1
ATOM 682 C C . HIS A 1 88 ? 13.259 6.929 -23.707 1.00 81.38 88 HIS A C 1
ATOM 684 O O . HIS A 1 88 ? 13.924 7.256 -22.727 1.00 81.38 88 HIS A O 1
ATOM 690 N N . ALA A 1 89 ? 13.022 5.646 -24.003 1.00 75.12 89 ALA A N 1
ATOM 691 C CA . ALA A 1 89 ? 13.555 4.521 -23.240 1.00 75.12 89 ALA A CA 1
ATOM 692 C C . ALA A 1 89 ? 13.970 3.341 -24.145 1.00 75.12 89 ALA A C 1
ATOM 694 O O . ALA A 1 89 ? 13.352 3.116 -25.189 1.00 75.12 89 ALA A O 1
ATOM 695 N N . PRO A 1 90 ? 15.001 2.562 -23.762 1.00 75.69 90 PRO A N 1
ATOM 696 C CA . PRO A 1 90 ? 15.439 1.400 -24.529 1.00 75.69 90 PRO A CA 1
ATOM 697 C C . PRO A 1 90 ? 14.410 0.263 -24.474 1.00 75.69 90 PRO A C 1
ATOM 699 O O . PRO A 1 90 ? 13.785 0.018 -23.446 1.00 75.69 90 PRO A O 1
ATOM 702 N N . SER A 1 91 ? 14.291 -0.514 -25.553 1.00 69.31 91 SER A N 1
ATOM 703 C CA . SER A 1 91 ? 13.355 -1.650 -25.645 1.00 69.31 91 SER A CA 1
ATOM 704 C C . SER A 1 91 ? 13.633 -2.781 -24.646 1.00 69.31 91 SER A C 1
ATOM 706 O O . SER A 1 91 ? 12.735 -3.564 -24.333 1.00 69.31 91 SER A O 1
ATOM 708 N N . SER A 1 92 ? 14.852 -2.857 -24.095 1.00 63.41 92 SER A N 1
ATOM 709 C CA . SER A 1 92 ? 15.202 -3.768 -22.995 1.00 63.41 92 SER A CA 1
ATOM 710 C C . SER A 1 92 ? 14.341 -3.553 -21.753 1.00 63.41 92 SER A C 1
ATOM 712 O O . SER A 1 92 ? 14.179 -4.476 -20.958 1.00 63.41 92 SER A O 1
ATOM 714 N N . LEU A 1 93 ? 13.754 -2.364 -21.615 1.00 63.66 93 LEU A N 1
ATOM 715 C CA . LEU A 1 93 ? 12.851 -2.023 -20.534 1.00 63.66 93 LEU A CA 1
ATOM 716 C C . LEU A 1 93 ? 11.585 -2.881 -20.503 1.00 63.66 93 LEU A C 1
ATOM 718 O O . LEU A 1 93 ? 11.108 -3.215 -19.428 1.00 63.66 93 LEU A O 1
ATOM 722 N N . ALA A 1 94 ? 11.099 -3.347 -21.655 1.00 58.47 94 ALA A N 1
ATOM 723 C CA . ALA A 1 94 ? 9.943 -4.245 -21.708 1.00 58.47 94 ALA A CA 1
ATOM 724 C C . ALA A 1 94 ? 10.165 -5.581 -20.961 1.00 58.47 94 ALA A C 1
ATOM 726 O O . ALA A 1 94 ? 9.223 -6.351 -20.753 1.00 58.47 94 ALA A O 1
ATOM 727 N N . LYS A 1 95 ? 11.417 -5.874 -20.580 1.00 53.97 95 LYS A N 1
ATOM 728 C CA . LYS A 1 95 ? 11.826 -7.045 -19.798 1.00 53.97 95 LYS A CA 1
ATOM 729 C C . LYS A 1 95 ? 12.185 -6.715 -18.346 1.00 53.97 95 LYS A C 1
ATOM 731 O O . LYS A 1 95 ? 12.541 -7.640 -17.619 1.00 53.97 95 LYS A O 1
ATOM 736 N N . ALA A 1 96 ? 12.143 -5.446 -17.937 1.00 55.91 96 ALA A N 1
ATOM 737 C CA . ALA A 1 96 ? 12.428 -5.052 -16.564 1.00 55.91 96 ALA A CA 1
ATOM 738 C C . ALA A 1 96 ? 11.400 -5.671 -15.603 1.00 55.91 96 ALA A C 1
ATOM 740 O O . ALA A 1 96 ? 10.228 -5.866 -15.937 1.00 55.91 96 ALA A O 1
ATOM 741 N N . THR A 1 97 ? 11.886 -6.069 -14.431 1.00 51.75 97 THR A N 1
ATOM 742 C CA . THR A 1 97 ? 11.123 -6.821 -13.435 1.00 51.75 97 THR A CA 1
ATOM 743 C C . THR A 1 97 ? 10.380 -5.852 -12.527 1.00 51.75 97 THR A C 1
ATOM 745 O O . THR A 1 97 ? 10.996 -5.232 -11.668 1.00 51.75 97 THR A O 1
ATOM 748 N N . ASP A 1 98 ? 9.061 -5.768 -12.687 1.00 60.69 98 ASP A N 1
ATOM 749 C CA . ASP A 1 98 ? 8.181 -5.111 -11.720 1.00 60.69 98 ASP A CA 1
ATOM 750 C C . ASP A 1 98 ? 7.772 -6.105 -10.615 1.00 60.69 98 ASP A C 1
ATOM 752 O O . ASP A 1 98 ? 7.323 -7.217 -10.922 1.00 60.69 98 ASP A O 1
ATOM 756 N N . VAL A 1 99 ? 7.965 -5.742 -9.342 1.00 61.38 99 VAL A N 1
ATOM 757 C CA . VAL A 1 99 ? 7.761 -6.625 -8.177 1.00 61.38 99 VAL A CA 1
ATOM 758 C C . VAL A 1 99 ? 6.459 -6.251 -7.472 1.00 61.38 99 VAL A C 1
ATOM 760 O O . VAL A 1 99 ? 6.388 -5.271 -6.741 1.00 61.38 99 VAL A O 1
ATOM 763 N N . GLY A 1 100 ? 5.423 -7.071 -7.641 1.00 70.19 100 GLY A N 1
ATOM 764 C CA . GLY A 1 100 ? 4.075 -6.759 -7.153 1.00 70.19 100 GLY A CA 1
ATOM 765 C C . GLY A 1 100 ? 3.917 -6.673 -5.631 1.00 70.19 100 GLY A C 1
ATOM 766 O O . GLY A 1 100 ? 3.120 -5.884 -5.118 1.00 70.19 100 GLY A O 1
ATOM 767 N N . VAL A 1 101 ? 4.700 -7.449 -4.875 1.00 81.44 101 VAL A N 1
ATOM 768 C CA . VAL A 1 101 ? 4.624 -7.455 -3.403 1.00 81.44 101 VAL A CA 1
ATOM 769 C C . VAL A 1 101 ? 4.931 -6.076 -2.821 1.00 81.44 101 VAL A C 1
ATOM 771 O O . VAL A 1 101 ? 4.265 -5.649 -1.879 1.00 81.44 101 VAL A O 1
ATOM 774 N N . SER A 1 102 ? 5.898 -5.340 -3.364 1.00 85.62 102 SER A N 1
ATOM 775 C CA . SER A 1 102 ? 6.282 -4.054 -2.784 1.00 85.62 102 SER A CA 1
ATOM 776 C C . SER A 1 102 ? 5.173 -3.002 -2.919 1.00 85.62 102 S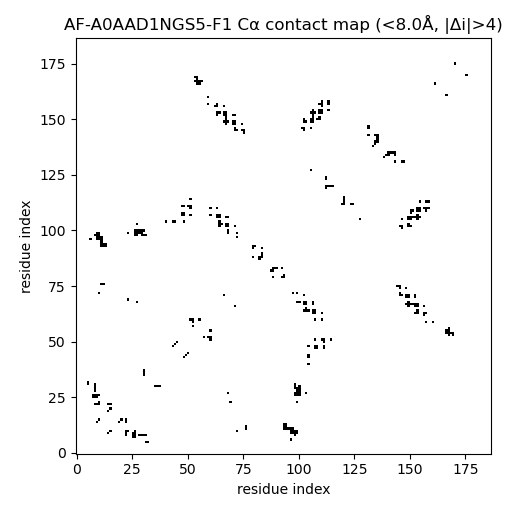ER A C 1
ATOM 778 O O . SER A 1 102 ? 4.987 -2.198 -2.003 1.00 85.62 102 SER A O 1
ATOM 780 N N . TYR A 1 103 ? 4.353 -3.068 -3.974 1.00 89.81 103 TYR A N 1
ATOM 781 C CA . TYR A 1 103 ? 3.188 -2.195 -4.170 1.00 89.81 103 TYR A CA 1
ATOM 782 C C . TYR A 1 103 ? 2.079 -2.474 -3.164 1.00 89.81 103 TYR A C 1
ATOM 784 O O . TYR A 1 103 ? 1.526 -1.541 -2.577 1.00 89.81 103 TYR A O 1
ATOM 792 N N . ILE A 1 104 ? 1.818 -3.754 -2.886 1.00 91.75 104 ILE A N 1
ATOM 793 C CA . ILE A 1 104 ? 0.925 -4.186 -1.799 1.00 91.75 104 ILE A CA 1
ATOM 794 C C . ILE A 1 104 ? 1.401 -3.587 -0.472 1.00 91.75 104 ILE A C 1
ATOM 796 O O . ILE A 1 104 ? 0.596 -3.034 0.285 1.00 91.75 104 ILE A O 1
ATOM 800 N N . MET A 1 105 ? 2.708 -3.659 -0.204 1.00 93.00 105 MET A N 1
ATOM 801 C CA . MET A 1 105 ? 3.297 -3.171 1.041 1.00 93.00 105 MET A CA 1
ATOM 802 C C . MET A 1 105 ? 3.159 -1.653 1.190 1.00 93.00 105 MET A C 1
ATOM 804 O O . MET A 1 105 ? 2.663 -1.195 2.221 1.00 93.00 105 MET A O 1
ATOM 808 N N . VAL A 1 106 ? 3.533 -0.858 0.182 1.00 94.44 106 VAL A N 1
ATOM 809 C CA . VAL A 1 106 ? 3.432 0.611 0.281 1.00 94.44 106 VAL A CA 1
ATOM 810 C C . VAL A 1 106 ? 1.982 1.100 0.291 1.00 94.44 106 VAL A C 1
ATOM 812 O O . VAL A 1 106 ? 1.665 2.013 1.053 1.00 94.44 106 VAL A O 1
ATOM 815 N N . ALA A 1 107 ? 1.069 0.450 -0.440 1.00 96.56 107 ALA A N 1
ATOM 816 C CA . ALA A 1 107 ? -0.361 0.754 -0.376 1.00 96.56 107 ALA A CA 1
ATOM 817 C C . ALA A 1 107 ? -0.948 0.448 1.016 1.00 96.56 107 ALA A C 1
ATOM 819 O O . ALA A 1 107 ? -1.731 1.234 1.558 1.00 96.56 107 ALA A O 1
ATOM 820 N N . GLY A 1 108 ? -0.529 -0.661 1.635 1.00 97.06 108 GLY A N 1
ATOM 821 C CA . GLY A 1 108 ? -0.892 -1.012 3.010 1.00 97.06 108 GLY A CA 1
ATOM 822 C C . GLY A 1 108 ? -0.333 -0.025 4.039 1.00 97.06 108 GLY A C 1
ATOM 823 O O . GLY A 1 108 ? -1.049 0.391 4.952 1.00 97.06 108 GLY A O 1
ATOM 824 N N . CYS A 1 109 ? 0.916 0.416 3.868 1.00 97.50 109 CYS A N 1
ATOM 825 C CA . CYS A 1 109 ? 1.523 1.464 4.689 1.00 97.50 109 CYS A CA 1
ATOM 826 C C . CYS A 1 109 ? 0.776 2.797 4.557 1.00 97.50 109 CYS A C 1
ATOM 828 O O . CYS A 1 109 ? 0.476 3.421 5.573 1.00 97.50 109 CYS A O 1
ATOM 830 N N . ALA A 1 110 ? 0.405 3.207 3.341 1.00 97.88 110 ALA A N 1
ATOM 831 C CA . ALA A 1 110 ? -0.402 4.404 3.108 1.00 97.88 110 ALA A CA 1
ATOM 832 C C . ALA A 1 110 ? -1.744 4.337 3.862 1.00 97.88 110 ALA A C 1
ATOM 834 O O . ALA A 1 110 ? -2.123 5.280 4.560 1.00 97.88 110 ALA A O 1
ATOM 835 N N . ALA A 1 111 ? -2.426 3.187 3.814 1.00 97.75 111 ALA A N 1
ATOM 836 C CA . ALA A 1 111 ? -3.653 2.963 4.576 1.00 97.75 111 ALA A CA 1
ATOM 837 C C . ALA A 1 111 ? -3.436 3.080 6.092 1.00 97.75 111 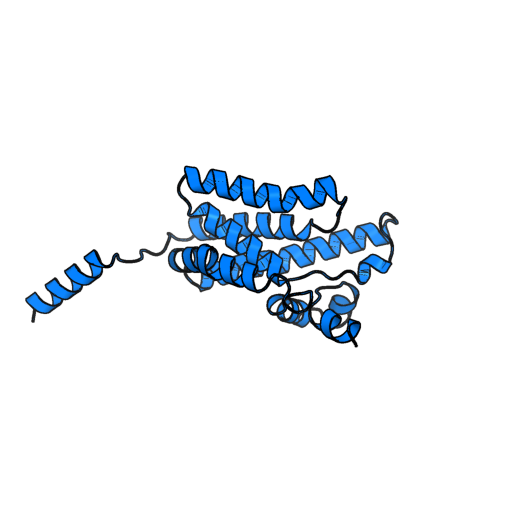ALA A C 1
ATOM 839 O O . ALA A 1 111 ? -4.246 3.696 6.792 1.00 97.75 111 ALA A O 1
ATOM 840 N N . ALA A 1 112 ? -2.348 2.495 6.601 1.00 97.56 112 ALA A N 1
ATOM 841 C CA . ALA A 1 112 ? -1.995 2.526 8.014 1.00 97.56 112 ALA A CA 1
ATOM 842 C C . ALA A 1 112 ? -1.700 3.949 8.500 1.00 97.56 112 ALA A C 1
ATOM 844 O O . ALA A 1 112 ? -2.181 4.336 9.564 1.00 97.56 112 ALA A O 1
ATOM 845 N N . ILE A 1 113 ? -0.975 4.746 7.709 1.00 97.75 113 ILE A N 1
ATOM 846 C CA . ILE A 1 113 ? -0.626 6.135 8.036 1.00 97.75 113 ILE A CA 1
ATOM 847 C C . ILE A 1 113 ? -1.880 6.951 8.358 1.00 97.75 113 ILE A C 1
ATOM 849 O O . ILE A 1 113 ? -1.898 7.643 9.373 1.00 97.75 113 ILE A O 1
ATOM 853 N N . LEU A 1 114 ? -2.961 6.807 7.584 1.00 96.62 114 LEU A N 1
ATOM 854 C CA . LEU A 1 114 ? -4.217 7.538 7.816 1.00 96.62 114 LEU A CA 1
ATOM 855 C C . LEU A 1 114 ? -4.886 7.239 9.169 1.00 96.62 114 LEU A C 1
ATOM 857 O O . LEU A 1 114 ? -5.721 8.018 9.625 1.00 96.62 114 LEU A O 1
ATOM 861 N N . LEU A 1 115 ? -4.537 6.127 9.819 1.00 95.19 115 LEU A N 1
ATOM 862 C CA . LEU A 1 115 ? -5.048 5.757 11.140 1.00 95.19 115 LEU A CA 1
ATOM 863 C C . LEU A 1 115 ? -4.159 6.242 12.293 1.00 95.19 115 LEU A C 1
ATOM 865 O O . LEU A 1 115 ? -4.539 6.125 13.462 1.00 95.19 115 LEU A O 1
ATOM 869 N N . MET A 1 116 ? -2.948 6.715 11.999 1.00 94.94 116 MET A N 1
ATOM 870 C CA . MET A 1 116 ? -1.969 7.085 13.013 1.00 94.94 116 MET A CA 1
ATOM 871 C C . MET A 1 116 ? -2.306 8.430 13.666 1.00 94.94 116 MET A C 1
ATOM 873 O O . MET A 1 116 ? -2.881 9.334 13.063 1.00 94.94 116 MET A O 1
ATOM 877 N N . LYS A 1 117 ? -1.903 8.591 14.931 1.00 92.12 117 LYS A N 1
ATOM 878 C CA . LYS A 1 117 ? -1.985 9.887 15.624 1.00 92.12 117 LYS A CA 1
ATOM 879 C C . LYS A 1 117 ? -1.042 10.894 14.961 1.00 92.12 117 LYS A C 1
ATOM 881 O O . LYS A 1 117 ? -0.002 10.494 14.452 1.00 92.12 117 LYS A O 1
ATOM 886 N N . LYS A 1 118 ? -1.348 12.195 15.071 1.00 90.88 118 LYS A N 1
ATOM 887 C CA . LYS A 1 118 ? -0.635 13.298 14.389 1.00 90.88 118 LYS A CA 1
ATOM 888 C C . LYS A 1 118 ? 0.894 13.161 14.349 1.00 90.88 118 LYS A C 1
ATOM 890 O O . LYS A 1 118 ? 1.474 13.314 13.286 1.00 90.88 118 LYS A O 1
ATOM 895 N N . TRP A 1 119 ? 1.546 12.854 15.472 1.00 92.44 119 TRP A N 1
ATOM 896 C CA . TRP A 1 119 ? 3.011 12.753 15.494 1.00 92.44 119 TRP A CA 1
ATOM 897 C C . TRP A 1 119 ? 3.546 11.558 14.685 1.00 92.44 119 TRP A C 1
ATOM 899 O O . TRP A 1 119 ? 4.443 11.728 13.863 1.00 92.44 119 TRP A O 1
ATOM 909 N N . PHE A 1 120 ? 2.942 10.376 14.842 1.00 93.56 120 PHE A N 1
ATOM 910 C CA . PHE A 1 120 ? 3.294 9.189 14.055 1.00 93.56 120 PHE A CA 1
ATOM 911 C C . PHE A 1 120 ? 2.903 9.334 12.585 1.00 93.56 120 PHE A C 1
ATOM 913 O O . PHE A 1 120 ? 3.669 8.932 11.722 1.00 93.56 120 PHE A O 1
ATOM 920 N N . PHE A 1 121 ? 1.769 9.978 12.293 1.00 94.06 121 PHE A N 1
ATOM 921 C CA . PHE A 1 121 ? 1.369 10.323 10.930 1.00 94.06 121 PHE A CA 1
ATOM 922 C C . PHE A 1 121 ? 2.473 11.115 10.219 1.00 94.06 121 PHE A C 1
ATOM 924 O O . PHE A 1 121 ? 2.910 10.721 9.142 1.00 94.06 121 PHE A O 1
ATOM 931 N N . THR A 1 122 ? 2.965 12.192 10.843 1.00 94.62 122 THR A N 1
ATOM 932 C CA . THR A 1 122 ? 4.006 13.044 10.252 1.00 94.62 122 THR A CA 1
ATOM 933 C C . THR A 1 122 ? 5.320 12.289 10.059 1.00 94.62 122 THR A C 1
ATOM 935 O O . THR A 1 122 ? 5.955 12.417 9.018 1.00 94.62 122 THR A O 1
ATOM 938 N N . ILE A 1 123 ? 5.733 11.471 11.027 1.00 96.31 123 ILE A N 1
ATOM 939 C CA . ILE A 1 123 ? 6.965 10.682 10.893 1.00 96.31 123 ILE A CA 1
ATOM 940 C C . ILE A 1 123 ? 6.823 9.655 9.768 1.00 96.31 123 ILE A C 1
ATOM 942 O O . ILE A 1 123 ? 7.703 9.544 8.919 1.00 96.31 123 ILE A O 1
ATOM 946 N N . SER A 1 124 ? 5.713 8.921 9.732 1.00 94.56 124 SER A N 1
ATOM 947 C CA . SER A 1 124 ? 5.509 7.852 8.760 1.00 94.56 124 SER A CA 1
ATOM 948 C C . SER A 1 124 ? 5.289 8.372 7.342 1.00 94.56 124 SER A C 1
ATOM 950 O O . SER A 1 124 ? 5.778 7.740 6.411 1.00 94.56 124 SER A O 1
ATOM 952 N N . ILE A 1 125 ? 4.632 9.525 7.152 1.00 95.31 125 ILE A N 1
ATOM 953 C CA . ILE A 1 125 ? 4.509 10.135 5.819 1.00 95.31 125 ILE A CA 1
ATOM 954 C C . ILE A 1 125 ? 5.867 10.618 5.301 1.00 95.31 125 ILE A C 1
ATOM 956 O O . ILE A 1 125 ? 6.166 10.422 4.127 1.00 95.31 125 ILE A O 1
ATOM 960 N N . ILE A 1 126 ? 6.717 11.178 6.171 1.00 95.31 126 ILE A N 1
ATOM 961 C CA . ILE A 1 126 ? 8.081 11.576 5.799 1.00 95.31 126 ILE A CA 1
ATOM 962 C C . ILE A 1 126 ? 8.914 10.339 5.468 1.00 95.31 126 ILE A C 1
ATOM 964 O O . ILE A 1 126 ? 9.561 10.313 4.429 1.00 95.31 126 ILE A O 1
ATOM 968 N N . ALA A 1 127 ? 8.877 9.302 6.308 1.00 94.06 127 ALA A N 1
ATOM 969 C CA . ALA A 1 127 ? 9.630 8.071 6.081 1.00 94.06 127 ALA A CA 1
ATOM 970 C C . ALA A 1 127 ? 9.222 7.378 4.772 1.00 94.06 127 ALA A C 1
ATOM 972 O O . ALA A 1 127 ? 10.088 7.002 3.986 1.00 94.06 127 ALA A O 1
ATOM 973 N N . LEU A 1 128 ? 7.916 7.260 4.508 1.00 92.94 128 LEU A N 1
ATOM 974 C CA . LEU A 1 128 ? 7.403 6.698 3.259 1.00 92.94 128 LEU A CA 1
ATOM 975 C C . LEU A 1 128 ? 7.760 7.585 2.059 1.00 92.94 128 LEU A C 1
ATOM 977 O O . LEU A 1 128 ? 8.179 7.077 1.026 1.00 92.94 128 LEU A O 1
ATOM 981 N N . GLY A 1 129 ? 7.655 8.907 2.208 1.00 90.56 129 GLY A N 1
ATOM 982 C CA . GLY A 1 129 ? 8.056 9.862 1.179 1.00 90.56 129 GLY A CA 1
ATOM 983 C C . GLY A 1 129 ? 9.540 9.760 0.836 1.00 90.56 129 GLY A C 1
ATOM 984 O O . GLY A 1 129 ? 9.883 9.716 -0.336 1.00 90.56 129 GLY A O 1
ATOM 985 N N . LEU A 1 130 ? 10.424 9.654 1.831 1.00 90.50 130 LEU A N 1
ATOM 986 C CA . LEU A 1 130 ? 11.857 9.447 1.609 1.00 90.50 130 LEU A CA 1
ATOM 987 C C . LEU A 1 130 ? 12.134 8.103 0.935 1.00 90.50 130 LEU A C 1
ATOM 989 O O . LEU A 1 130 ? 12.922 8.059 -0.002 1.00 90.50 130 LEU A O 1
ATOM 993 N N . PHE A 1 131 ? 11.466 7.030 1.363 1.00 87.06 131 PHE A N 1
ATOM 994 C CA . PHE A 1 131 ? 11.600 5.717 0.730 1.00 87.06 131 PHE A CA 1
ATOM 995 C C . PHE A 1 131 ? 11.274 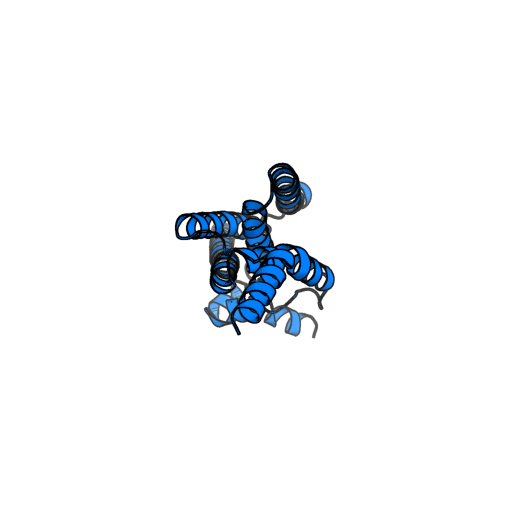5.760 -0.771 1.00 87.06 131 PHE A C 1
ATOM 997 O O . PHE A 1 131 ? 11.996 5.155 -1.549 1.00 87.06 131 PHE A O 1
ATOM 1004 N N . ILE A 1 132 ? 10.246 6.517 -1.169 1.00 85.31 132 ILE A N 1
ATOM 1005 C CA . ILE A 1 132 ? 9.830 6.665 -2.574 1.00 85.31 132 ILE A CA 1
ATOM 1006 C C . ILE A 1 132 ? 10.719 7.661 -3.334 1.00 85.31 132 ILE A C 1
ATOM 1008 O O . ILE A 1 132 ? 11.028 7.472 -4.504 1.00 85.31 132 ILE A O 1
ATOM 1012 N N . LEU A 1 133 ? 11.103 8.774 -2.706 1.00 82.19 133 LEU A N 1
ATOM 1013 C CA . LEU A 1 133 ? 11.761 9.880 -3.407 1.00 82.19 133 LEU A CA 1
ATOM 1014 C C . LEU A 1 133 ? 13.277 9.710 -3.506 1.00 82.19 133 LEU A C 1
ATOM 1016 O O . LEU A 1 133 ? 13.864 10.194 -4.469 1.00 82.19 133 LEU A O 1
ATOM 1020 N N . LEU A 1 134 ? 13.934 9.051 -2.546 1.00 81.12 134 LEU A N 1
ATOM 1021 C CA . LEU A 1 134 ? 15.390 8.881 -2.582 1.00 81.12 134 LEU A CA 1
ATOM 1022 C C . LEU A 1 134 ? 15.857 8.085 -3.819 1.00 81.12 134 LEU A C 1
ATOM 1024 O O . LEU A 1 134 ? 16.747 8.588 -4.507 1.00 81.12 134 LEU A O 1
ATOM 1028 N N . PRO A 1 135 ? 15.257 6.936 -4.188 1.00 73.44 135 PRO A N 1
ATOM 1029 C CA . PRO A 1 135 ? 15.645 6.219 -5.407 1.00 73.44 135 PRO A CA 1
ATOM 1030 C C . PRO A 1 135 ? 15.419 7.053 -6.675 1.00 73.44 135 PRO A C 1
ATOM 1032 O O . PRO A 1 135 ? 16.263 7.088 -7.572 1.00 73.44 135 PRO A O 1
ATOM 1035 N N . VAL A 1 136 ? 14.317 7.808 -6.728 1.00 68.12 136 VAL A N 1
ATOM 1036 C CA . VAL A 1 136 ? 14.001 8.699 -7.858 1.00 68.12 136 VAL A CA 1
ATOM 1037 C C . VAL A 1 136 ? 15.050 9.805 -8.012 1.00 68.12 136 VAL A C 1
ATOM 1039 O O . VAL A 1 136 ? 15.474 10.107 -9.128 1.00 68.12 136 VAL A O 1
ATOM 1042 N N . LEU A 1 137 ? 15.477 10.411 -6.902 1.00 70.12 137 LEU A N 1
ATOM 1043 C CA . LEU A 1 137 ? 16.394 11.553 -6.901 1.00 70.12 137 LEU A CA 1
ATOM 1044 C C . LEU A 1 137 ? 17.858 11.157 -7.114 1.00 70.12 137 LEU A C 1
ATOM 1046 O O . LEU A 1 137 ? 18.587 11.900 -7.768 1.00 70.12 137 LEU A O 1
ATOM 1050 N N . PHE A 1 138 ? 18.294 10.027 -6.553 1.00 67.31 138 PHE A N 1
ATOM 1051 C CA . PHE A 1 138 ? 19.712 9.650 -6.513 1.00 67.31 138 PHE A CA 1
ATOM 1052 C C . PHE A 1 138 ? 20.101 8.576 -7.526 1.00 67.31 138 PHE A C 1
ATOM 1054 O O . PHE A 1 138 ? 21.251 8.547 -7.955 1.00 67.31 138 PHE A O 1
ATOM 1061 N N . GLU A 1 139 ? 19.168 7.719 -7.940 1.00 60.62 139 GLU A N 1
ATOM 1062 C CA . GLU A 1 139 ? 19.466 6.606 -8.851 1.00 60.62 139 GLU A CA 1
ATOM 1063 C C . GLU A 1 139 ? 18.953 6.864 -10.274 1.00 60.62 139 GLU A C 1
ATOM 1065 O O . GLU A 1 139 ? 19.117 6.020 -11.153 1.00 60.62 139 GLU A O 1
ATOM 1070 N N . HIS A 1 140 ? 18.333 8.031 -10.519 1.00 56.91 140 HIS A N 1
ATOM 1071 C CA . HIS A 1 140 ? 17.640 8.369 -11.772 1.00 56.91 140 HIS A CA 1
ATOM 1072 C C . HIS A 1 140 ? 16.710 7.245 -12.246 1.00 56.91 140 HIS A C 1
ATOM 1074 O O . HIS A 1 140 ? 16.490 7.036 -13.443 1.00 56.91 140 HIS A O 1
ATOM 1080 N N . SER A 1 141 ? 16.158 6.513 -11.280 1.00 57.22 141 SER A N 1
ATOM 1081 C CA . SER A 1 141 ? 15.225 5.439 -11.524 1.00 57.22 141 SER A CA 1
ATOM 1082 C C . SER A 1 141 ? 13.885 6.067 -11.894 1.00 57.22 141 SER A C 1
ATOM 1084 O O . SER A 1 141 ? 13.033 6.333 -11.050 1.00 57.22 141 SER A O 1
ATOM 1086 N N . ILE A 1 142 ? 13.675 6.276 -13.195 1.00 50.28 142 ILE A N 1
ATOM 1087 C CA . ILE A 1 142 ? 12.344 6.495 -13.795 1.00 50.28 142 ILE A CA 1
ATOM 1088 C C . ILE A 1 142 ? 11.385 5.333 -13.414 1.00 50.28 142 ILE A C 1
ATOM 1090 O O . ILE A 1 142 ? 10.171 5.437 -13.563 1.00 50.28 142 ILE A O 1
ATOM 1094 N N . TRP A 1 143 ? 11.931 4.251 -12.851 1.00 52.75 143 TRP A N 1
ATOM 1095 C CA . TRP A 1 143 ? 11.302 2.969 -12.565 1.00 52.75 143 TRP A CA 1
ATOM 1096 C C . TRP A 1 143 ? 10.662 2.857 -11.180 1.00 52.75 143 TRP A C 1
ATOM 1098 O O . TRP A 1 143 ? 10.002 1.858 -10.923 1.00 52.75 143 TRP A O 1
ATOM 1108 N N . ASP A 1 144 ? 10.767 3.873 -10.312 1.00 63.94 144 ASP A N 1
ATOM 1109 C CA . ASP A 1 144 ? 10.092 3.854 -8.998 1.00 63.94 144 ASP A CA 1
ATOM 1110 C C . ASP A 1 144 ? 8.689 4.494 -9.003 1.00 63.94 144 ASP A C 1
ATOM 1112 O O . ASP A 1 144 ? 8.026 4.647 -7.972 1.00 63.94 144 ASP A O 1
ATOM 1116 N N . MET A 1 145 ? 8.190 4.834 -10.197 1.00 76.31 145 MET A N 1
ATOM 1117 C CA . MET A 1 145 ? 6.848 5.388 -10.400 1.00 76.31 145 MET A CA 1
ATOM 1118 C C . MET A 1 145 ? 5.747 4.460 -9.882 1.00 76.31 145 MET A C 1
ATOM 1120 O O . MET A 1 145 ? 4.726 4.939 -9.392 1.00 76.31 145 MET A O 1
ATOM 1124 N N . GLY A 1 146 ? 5.955 3.144 -9.918 1.00 84.19 146 GLY A N 1
ATOM 1125 C CA . GLY A 1 146 ? 4.981 2.201 -9.387 1.00 84.19 146 GLY A CA 1
ATOM 1126 C C . GLY A 1 146 ? 4.818 2.290 -7.869 1.00 84.19 146 GLY A C 1
ATOM 1127 O O . GLY A 1 146 ? 3.684 2.290 -7.393 1.00 84.19 146 GLY A O 1
ATOM 1128 N N . HIS A 1 147 ? 5.891 2.499 -7.094 1.00 88.88 147 HIS A N 1
ATOM 1129 C CA . HIS A 1 147 ? 5.763 2.743 -5.651 1.00 88.88 147 HIS A CA 1
ATOM 1130 C C . HIS A 1 147 ? 5.031 4.057 -5.364 1.00 88.88 147 HIS A C 1
ATOM 1132 O O . HIS A 1 147 ? 4.208 4.119 -4.441 1.00 88.88 147 HIS A O 1
ATOM 1138 N N . LEU A 1 148 ? 5.271 5.093 -6.176 1.00 89.69 148 LEU A N 1
ATOM 1139 C CA . LEU A 1 148 ? 4.545 6.358 -6.087 1.00 89.69 148 LEU A CA 1
ATOM 1140 C C . LEU A 1 148 ? 3.050 6.163 -6.381 1.00 89.69 148 LEU A C 1
ATOM 1142 O O . LEU A 1 148 ? 2.211 6.565 -5.570 1.00 89.69 148 LEU A O 1
ATOM 1146 N N . PHE A 1 149 ? 2.699 5.507 -7.490 1.00 91.12 149 PHE A N 1
ATOM 1147 C CA . PHE A 1 149 ? 1.308 5.225 -7.842 1.00 91.12 149 PHE A CA 1
ATOM 1148 C C . PHE A 1 149 ? 0.624 4.352 -6.793 1.00 91.12 149 PHE A C 1
ATOM 1150 O O . PHE A 1 149 ? -0.461 4.707 -6.332 1.00 91.12 149 PHE A O 1
ATOM 1157 N N . ALA A 1 150 ? 1.263 3.270 -6.347 1.00 93.81 150 ALA A N 1
ATOM 1158 C CA . ALA A 1 150 ? 0.720 2.373 -5.330 1.00 93.81 150 ALA A CA 1
ATOM 1159 C C . ALA A 1 150 ? 0.443 3.115 -4.016 1.00 93.81 150 ALA A C 1
ATOM 1161 O O . ALA A 1 150 ? -0.603 2.919 -3.394 1.00 93.81 150 ALA A O 1
ATOM 1162 N N . THR A 1 151 ? 1.331 4.033 -3.629 1.00 95.12 151 THR A N 1
ATOM 1163 C CA . THR A 1 151 ? 1.154 4.890 -2.452 1.00 95.12 151 THR A CA 1
ATOM 1164 C C . THR A 1 151 ? -0.028 5.844 -2.614 1.00 95.12 151 THR A C 1
ATOM 1166 O O . THR A 1 151 ? -0.882 5.924 -1.727 1.00 95.12 151 THR A O 1
ATOM 1169 N N . LEU A 1 152 ? -0.125 6.544 -3.749 1.00 96.00 152 LEU A N 1
ATOM 1170 C CA . LEU A 1 152 ? -1.227 7.471 -4.031 1.00 96.00 152 LEU A CA 1
ATOM 1171 C C . LEU A 1 152 ? -2.577 6.746 -4.074 1.00 96.00 152 LEU A C 1
ATOM 1173 O O . LEU A 1 152 ? -3.529 7.164 -3.414 1.00 96.00 152 LEU A O 1
ATOM 1177 N N . ILE A 1 153 ? -2.651 5.630 -4.796 1.00 97.12 153 ILE A N 1
ATOM 1178 C CA . ILE A 1 153 ? -3.850 4.793 -4.891 1.00 97.12 153 ILE A CA 1
ATOM 1179 C C . ILE A 1 153 ? -4.210 4.215 -3.519 1.00 97.12 153 ILE A C 1
ATOM 1181 O O . ILE A 1 153 ? -5.391 4.189 -3.166 1.00 97.12 153 ILE A O 1
ATOM 1185 N N . GLY A 1 154 ? -3.218 3.814 -2.720 1.00 97.62 154 GLY A N 1
ATOM 1186 C CA . GLY A 1 154 ? -3.402 3.377 -1.339 1.00 97.62 154 GLY A CA 1
ATOM 1187 C C . GLY A 1 154 ? -4.065 4.455 -0.479 1.00 97.62 154 GLY A C 1
ATOM 1188 O O . GLY A 1 154 ? -5.091 4.193 0.151 1.00 97.62 154 GLY A O 1
ATOM 1189 N N . PHE A 1 155 ? -3.553 5.690 -0.515 1.00 98.25 155 PHE A N 1
ATOM 1190 C CA . PHE A 1 155 ? -4.150 6.826 0.197 1.00 98.25 155 PHE A CA 1
ATOM 1191 C C . PHE A 1 155 ? -5.571 7.137 -0.271 1.00 98.25 155 PHE A C 1
ATOM 1193 O O . PHE A 1 155 ? -6.452 7.355 0.565 1.00 98.25 155 PHE A O 1
ATOM 1200 N N . ILE A 1 156 ? -5.810 7.149 -1.584 1.00 98.06 156 ILE A N 1
ATOM 1201 C CA . ILE A 1 156 ? -7.128 7.426 -2.166 1.00 98.06 156 ILE A CA 1
ATOM 1202 C C . ILE A 1 156 ? -8.132 6.353 -1.734 1.00 98.06 156 ILE A C 1
ATOM 1204 O O . ILE A 1 156 ? -9.187 6.683 -1.188 1.00 98.06 156 ILE A O 1
ATOM 1208 N N . SER A 1 157 ? -7.785 5.078 -1.915 1.00 97.38 157 SER A N 1
ATOM 1209 C CA . SER A 1 157 ? -8.648 3.934 -1.597 1.00 97.38 157 SER A CA 1
ATOM 1210 C C . SER A 1 157 ? -8.961 3.870 -0.103 1.00 97.38 157 SER A C 1
ATOM 1212 O O . SER A 1 157 ? -10.118 3.714 0.289 1.00 97.38 157 SER A O 1
ATOM 1214 N N . ALA A 1 158 ? -7.949 4.060 0.746 1.00 96.69 158 ALA A N 1
ATOM 1215 C CA . ALA A 1 158 ? -8.119 4.076 2.193 1.00 96.69 158 ALA A CA 1
ATOM 1216 C C . ALA A 1 158 ? -8.996 5.249 2.652 1.00 96.69 158 ALA A C 1
ATOM 1218 O O . ALA A 1 158 ? -9.938 5.053 3.420 1.00 96.69 158 ALA A O 1
ATOM 1219 N N . SER A 1 159 ? -8.755 6.453 2.124 1.00 97.06 159 SER A N 1
ATOM 1220 C CA . SER A 1 159 ? -9.565 7.639 2.430 1.00 97.06 159 SER A CA 1
ATOM 1221 C C . SER A 1 159 ? -11.023 7.458 2.011 1.00 97.06 159 SER A C 1
ATOM 1223 O O . SER A 1 159 ? -11.930 7.825 2.759 1.00 97.06 159 SER A O 1
ATOM 1225 N N . LEU 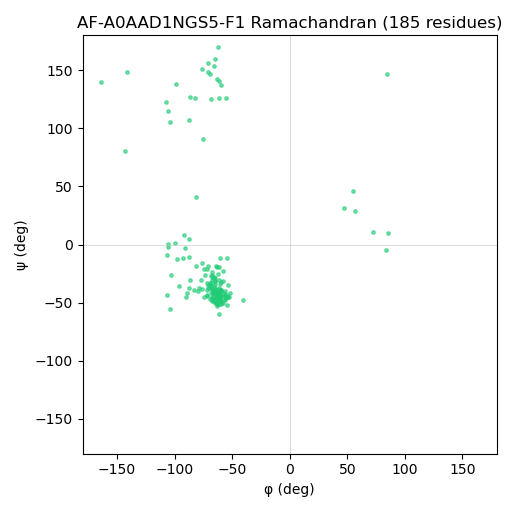A 1 160 ? -11.265 6.883 0.830 1.00 97.19 160 LEU A N 1
ATOM 1226 C CA . LEU A 1 160 ? -12.609 6.586 0.342 1.00 97.19 160 LEU A CA 1
ATOM 1227 C C . LEU A 1 160 ? -13.327 5.601 1.270 1.00 97.19 160 LEU A C 1
ATOM 1229 O O . LEU A 1 160 ? -14.453 5.856 1.687 1.00 97.19 160 LEU A O 1
ATOM 1233 N N . LEU A 1 161 ? -12.669 4.507 1.653 1.00 95.38 161 LEU A N 1
ATOM 1234 C CA . LEU A 1 161 ? -13.269 3.486 2.513 1.00 95.38 161 LEU A CA 1
ATOM 1235 C C . LEU A 1 161 ? -13.526 3.974 3.947 1.00 95.38 161 LEU A C 1
ATOM 1237 O O . LEU A 1 161 ? -14.530 3.574 4.541 1.00 95.38 161 LEU A O 1
ATOM 1241 N N . LEU A 1 162 ? -12.684 4.866 4.483 1.00 94.56 162 LEU A N 1
ATOM 1242 C CA . LEU A 1 162 ? -12.941 5.543 5.764 1.00 94.56 162 LEU A CA 1
ATOM 1243 C C . LEU A 1 162 ? -14.147 6.482 5.696 1.00 94.56 162 LEU A C 1
ATOM 1245 O O . LEU A 1 162 ? -14.885 6.596 6.672 1.00 94.56 162 LEU A O 1
ATOM 1249 N N . LYS A 1 163 ? -14.368 7.150 4.557 1.00 93.69 163 LYS A N 1
ATOM 1250 C CA . LYS A 1 163 ? -15.557 7.992 4.349 1.00 93.69 163 LYS A CA 1
ATOM 1251 C C . LYS A 1 163 ? -16.833 7.162 4.236 1.00 93.69 163 LYS A C 1
ATOM 1253 O O . LYS A 1 163 ? -17.872 7.586 4.728 1.00 93.69 163 LYS A O 1
ATOM 1258 N N . LEU A 1 164 ? -16.754 5.991 3.605 1.00 92.25 164 LEU A N 1
ATOM 1259 C CA . LEU A 1 164 ? -17.899 5.095 3.430 1.00 92.25 164 LEU A CA 1
ATOM 1260 C C . LEU A 1 164 ? -18.300 4.384 4.726 1.00 92.25 164 LEU A C 1
ATOM 1262 O O . LEU A 1 164 ? -19.447 3.969 4.871 1.00 92.25 164 LEU A O 1
ATOM 1266 N N . SER A 1 165 ? -17.367 4.201 5.662 1.00 88.50 165 SER A N 1
ATOM 1267 C CA . SER A 1 165 ? -17.633 3.442 6.881 1.00 88.50 165 SER A CA 1
ATOM 1268 C C . SER A 1 165 ? -16.585 3.693 7.959 1.00 88.50 165 SER A C 1
ATOM 1270 O O . SER A 1 165 ? -15.384 3.728 7.690 1.00 88.50 165 SER A O 1
ATOM 1272 N N . SER A 1 166 ? -17.039 3.804 9.208 1.00 85.81 166 SER A N 1
ATOM 1273 C CA . SER A 1 166 ? -16.146 4.028 10.341 1.00 85.81 166 SER A CA 1
ATOM 1274 C C . SER A 1 166 ? -15.197 2.846 10.578 1.00 85.81 166 SER A C 1
ATOM 1276 O O . SER A 1 166 ? -15.404 1.712 10.124 1.00 85.81 166 SER A O 1
ATOM 1278 N N . ILE A 1 167 ? -14.110 3.150 11.283 1.00 88.94 167 ILE A N 1
ATOM 1279 C CA . ILE A 1 167 ? -13.110 2.183 11.735 1.00 88.94 167 ILE A CA 1
ATOM 1280 C C . ILE A 1 167 ? -13.774 1.173 12.678 1.00 88.94 167 ILE A C 1
ATOM 1282 O O . ILE A 1 167 ? -14.579 1.544 13.535 1.00 88.94 167 ILE A O 1
ATOM 1286 N N . ARG A 1 168 ? -13.394 -0.102 12.566 1.00 86.69 168 ARG A N 1
ATOM 1287 C CA . ARG A 1 168 ? -13.848 -1.158 13.471 1.00 86.69 168 ARG A CA 1
ATOM 1288 C C . ARG A 1 168 ? -13.409 -0.844 14.902 1.00 86.69 168 ARG A C 1
ATOM 1290 O O . ARG A 1 168 ? -12.219 -0.658 15.178 1.00 86.69 168 ARG A O 1
ATOM 1297 N N . ARG A 1 169 ? -14.365 -0.834 15.837 1.00 80.81 169 ARG A N 1
ATOM 1298 C CA . ARG A 1 169 ? -14.047 -0.840 17.269 1.00 80.81 169 ARG A CA 1
ATOM 1299 C C . ARG A 1 169 ? -13.437 -2.192 17.616 1.00 80.81 169 ARG A C 1
ATOM 1301 O O . ARG A 1 169 ? -14.024 -3.231 17.337 1.00 80.81 169 ARG A O 1
ATOM 1308 N N . VAL A 1 170 ? -12.255 -2.157 18.211 1.00 76.81 170 VAL A N 1
ATOM 1309 C CA . VAL A 1 170 ? -11.626 -3.332 18.809 1.00 76.81 170 VAL A CA 1
ATOM 1310 C C . VAL A 1 170 ? -11.761 -3.141 20.307 1.00 76.81 170 VAL A C 1
ATOM 1312 O O . VAL A 1 170 ? -11.206 -2.170 20.823 1.00 76.81 170 VAL A O 1
ATOM 1315 N N . SER A 1 171 ? -12.531 -4.012 20.959 1.00 80.62 171 SER A N 1
ATOM 1316 C CA . SER A 1 171 ? -12.734 -3.961 22.405 1.00 80.62 171 SER A CA 1
ATOM 1317 C C . SER A 1 171 ? -11.402 -4.105 23.128 1.00 80.62 171 SER A C 1
ATOM 1319 O O . SER A 1 171 ? -10.557 -4.919 22.741 1.00 80.62 171 SER A O 1
ATOM 1321 N N . SER A 1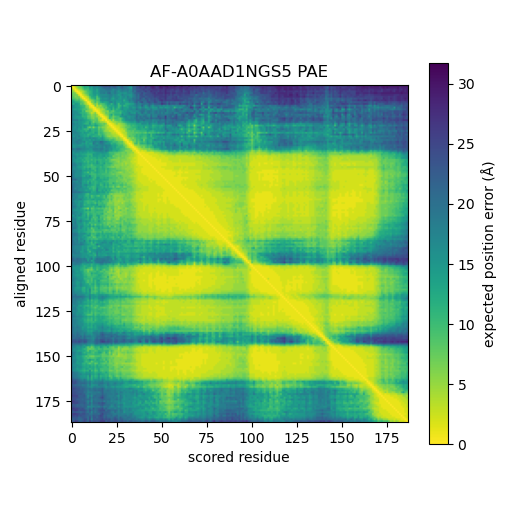 172 ? -11.194 -3.302 24.165 1.00 83.12 172 SER A N 1
ATOM 1322 C CA . SER A 1 172 ? -10.006 -3.447 25.005 1.00 83.12 172 SER A CA 1
ATOM 1323 C C . SER A 1 172 ? -10.101 -4.721 25.862 1.00 83.12 172 SER A C 1
ATOM 1325 O O . SER A 1 172 ? -11.208 -5.177 26.151 1.00 83.12 172 SER A O 1
ATOM 1327 N N . PRO A 1 173 ? -8.971 -5.293 26.323 1.00 85.12 173 PRO A N 1
ATOM 1328 C CA . PRO A 1 173 ? -9.003 -6.416 27.262 1.00 85.12 173 PRO A CA 1
ATOM 1329 C C . PRO A 1 173 ? -9.846 -6.123 28.510 1.00 85.12 173 PRO A C 1
ATOM 1331 O O . PRO A 1 173 ? -10.528 -7.008 29.008 1.00 85.12 173 PRO A O 1
ATOM 1334 N N . HIS A 1 174 ? -9.843 -4.871 28.978 1.00 86.56 174 HIS A N 1
ATOM 1335 C CA . HIS A 1 174 ? -10.664 -4.432 30.104 1.00 86.56 174 HIS A CA 1
ATOM 1336 C C . HIS A 1 174 ? -12.164 -4.498 29.792 1.00 86.56 174 HIS A C 1
ATOM 1338 O O . HIS A 1 174 ? -12.913 -5.089 30.558 1.00 86.56 174 HIS A O 1
ATOM 1344 N N . GLU A 1 175 ? -12.593 -3.958 28.648 1.00 88.50 175 GLU A N 1
ATOM 1345 C CA . GLU A 1 175 ? -14.000 -4.009 28.216 1.00 88.50 175 GLU A CA 1
ATOM 1346 C C . GLU A 1 175 ? -14.480 -5.454 28.019 1.00 88.50 175 GLU A C 1
ATOM 1348 O O . GLU A 1 175 ? -15.610 -5.788 28.361 1.00 88.50 175 GLU A O 1
ATOM 1353 N N . LEU A 1 176 ? -13.618 -6.334 27.496 1.00 89.12 176 LEU A N 1
ATOM 1354 C CA . LEU A 1 176 ? -13.930 -7.761 27.369 1.00 89.12 176 LEU A CA 1
ATOM 1355 C C . LEU A 1 176 ? -14.108 -8.424 28.740 1.00 89.12 176 LEU A C 1
ATOM 1357 O O . LEU A 1 176 ? -15.024 -9.224 28.918 1.00 89.12 176 LEU A O 1
ATOM 1361 N N . LEU A 1 177 ? -13.253 -8.080 29.707 1.00 92.31 177 LEU A N 1
ATOM 1362 C CA . LEU A 1 177 ? -13.365 -8.575 31.077 1.00 92.31 177 LEU A CA 1
ATOM 1363 C C . LEU A 1 177 ? -14.626 -8.052 31.767 1.00 92.31 177 LEU A C 1
ATOM 1365 O O . LEU A 1 177 ? -15.281 -8.832 32.447 1.00 92.31 177 LEU A O 1
ATOM 1369 N N . GLU A 1 178 ? -14.978 -6.777 31.598 1.00 92.94 178 GLU A N 1
ATOM 1370 C CA . GLU A 1 178 ? -16.213 -6.202 32.145 1.00 92.94 178 GLU A CA 1
ATOM 1371 C C . GLU A 1 178 ? -17.462 -6.860 31.560 1.00 92.94 178 GLU A C 1
ATOM 1373 O O . GLU A 1 178 ? -18.342 -7.251 32.323 1.00 92.94 178 GLU A O 1
ATOM 1378 N N . ASN A 1 179 ? -17.511 -7.053 30.239 1.00 89.88 179 ASN A N 1
ATOM 1379 C CA . ASN A 1 179 ? -18.621 -7.744 29.579 1.00 89.88 179 ASN A CA 1
ATOM 1380 C C . ASN A 1 179 ? -18.754 -9.196 30.057 1.00 89.88 179 ASN A C 1
ATOM 1382 O O . ASN A 1 179 ? -19.849 -9.651 30.359 1.00 89.88 179 ASN A O 1
ATOM 1386 N N . CYS A 1 180 ? -17.638 -9.915 30.193 1.00 91.81 180 CYS A N 1
ATOM 1387 C CA . CYS A 1 180 ? -17.650 -11.277 30.726 1.00 91.81 180 CYS A CA 1
ATOM 1388 C C . CYS A 1 180 ? -18.133 -11.308 32.188 1.00 91.81 180 CYS A C 1
ATOM 1390 O O . CYS A 1 180 ? -18.928 -12.161 32.577 1.00 91.81 180 CYS A O 1
ATOM 1392 N N . ARG A 1 181 ? -17.698 -10.341 33.010 1.00 94.06 181 ARG A N 1
ATOM 1393 C CA . ARG A 1 181 ? -18.119 -10.234 34.413 1.00 94.06 181 ARG A CA 1
ATOM 1394 C C . ARG A 1 181 ? -19.614 -9.938 34.544 1.00 94.06 181 ARG A C 1
ATOM 1396 O O . ARG A 1 181 ? -20.248 -10.488 35.438 1.00 94.06 181 ARG A O 1
ATOM 1403 N N . SER A 1 182 ? -20.164 -9.078 33.686 1.00 92.56 182 SER A N 1
ATOM 1404 C CA . SER A 1 182 ? -21.590 -8.744 33.698 1.00 92.56 182 SER A CA 1
ATOM 1405 C C . SER A 1 182 ? -22.458 -9.899 33.199 1.00 92.56 182 SER A C 1
ATOM 1407 O O . SER A 1 182 ? -23.509 -10.143 33.783 1.00 92.56 182 SER A O 1
ATOM 1409 N N . GLU A 1 183 ? -22.013 -10.658 32.195 1.00 93.81 183 GLU A N 1
ATOM 1410 C CA . GLU A 1 183 ? -22.686 -11.891 31.763 1.00 93.81 183 GLU A CA 1
ATOM 1411 C C . GLU A 1 183 ? -22.739 -12.929 32.889 1.00 93.81 183 GLU A C 1
ATOM 1413 O O . GLU A 1 183 ? -23.808 -13.463 33.169 1.00 93.81 183 GLU A O 1
ATOM 1418 N N . LEU A 1 184 ? -21.625 -13.152 33.594 1.00 94.06 184 LEU A N 1
ATOM 1419 C CA . LEU A 1 184 ? -21.570 -14.081 34.730 1.00 94.06 184 LEU A CA 1
ATOM 1420 C C . LEU A 1 184 ? -22.439 -13.646 35.917 1.00 94.06 184 LEU A C 1
ATOM 1422 O O . LEU A 1 184 ? -22.927 -14.501 36.644 1.00 94.06 184 LEU A O 1
ATOM 1426 N N . ALA A 1 185 ? -22.623 -12.341 36.133 1.00 92.25 185 ALA A N 1
ATOM 1427 C CA . ALA A 1 185 ? -23.471 -11.820 37.208 1.00 92.25 185 ALA A CA 1
ATOM 1428 C C . ALA A 1 185 ? -24.980 -11.930 36.912 1.00 92.25 185 ALA A C 1
ATOM 1430 O O . ALA A 1 185 ? -25.786 -11.775 37.826 1.00 92.25 185 ALA A O 1
ATOM 1431 N N . ASN A 1 186 ? -25.353 -12.165 35.649 1.00 90.00 186 ASN A N 1
ATOM 1432 C CA . ASN A 1 186 ? -26.739 -12.318 35.198 1.00 90.00 186 ASN A CA 1
ATOM 1433 C C . ASN A 1 186 ? -27.163 -13.793 35.021 1.00 90.00 186 ASN A C 1
ATOM 1435 O O . ASN A 1 186 ? -28.291 -14.040 34.588 1.00 90.00 186 ASN A O 1
ATOM 1439 N N . LEU A 1 187 ? -26.270 -14.747 35.314 1.00 81.69 187 LEU A N 1
ATOM 1440 C CA . LEU A 1 187 ? -26.535 -16.192 35.372 1.00 81.69 187 LEU A CA 1
ATOM 1441 C C . LEU A 1 187 ? -26.912 -16.615 36.796 1.00 81.69 187 LEU A C 1
ATOM 1443 O O . LEU A 1 187 ? -27.809 -17.479 36.915 1.00 81.69 187 LEU A O 1
#

Radius of gyration: 19.81 Å; Cα contacts (8 Å, |Δi|>4): 215; chains: 1; bounding box: 46×34×66 Å

Organism: Lactococcus lactis subsp. cremoris (NCBI:txid1359)

InterPro domains:
  IPR046862 Rhomboid-like protein [PF20401] (5-160)

Foldseek 3Di:
DLVVVLVQQFLFLVVCVVPVPVNLVSLQPDDPDVCVCVVVLCVLCVPQLVVLCLFLPVVLLCCQLSQQLPVLSVVLSVVQVVCCVVVNDPPCRSVDGDRRNLLSSLLSLLLRLVVDDPVSVVVSVVVLVCVLVVCVPPVVPPPSSSSVSSNVSSNVSSVVSCVVDPIDDDDDPVNVVVVVVVVVVVD

pLDDT: mean 79.75, std 17.3, range [35.94, 98.25]

Mean predicted aligned error: 9.82 Å

Secondary structure (DSSP, 8-state):
-HHHHHHHHB--HHHHTT-TTHHHHHHHH--SGGGTTHHHHHHHIIIIIHHHHHHH-HHHHHHHHHHHHHHHHHHHHHHHHHHHHTTSS-GGGGG---BHHHHHHHHHHHHHHTTS-HHHHHHHHHHHHHHHHHHHHHS--GGGHHHHHHHHHHHHHHHHHHHHSPPPP---HHHHHHHHHHHHHT-

Nearest PDB structures (foldseek):
  6pt3-assembly1_B  TM=2.049E-01  e=2.062E+00  Homo sapiens
  4ej4-assembly1_A  TM=1.777E-01  e=2.653E+00  Mus musculus
  7unf-assembly1_9  TM=1.903E-01  e=2.653E+00  Homo sapiens